Protein AF-A0A3B0ZUU4-F1 (afdb_monomer_lite)

Organism: NCBI:txid652676

Structure (mmCIF, N/CA/C/O backbone):
data_AF-A0A3B0ZUU4-F1
#
_entry.id   AF-A0A3B0ZUU4-F1
#
loop_
_atom_site.group_PDB
_atom_site.id
_atom_site.type_symbol
_atom_site.label_atom_id
_atom_site.label_alt_id
_atom_site.label_comp_id
_atom_site.label_asym_id
_atom_site.label_entity_id
_atom_site.label_seq_id
_atom_site.pdbx_PDB_ins_code
_atom_site.Cartn_x
_atom_site.Cartn_y
_atom_site.Cartn_z
_atom_site.occupancy
_atom_site.B_iso_or_equiv
_atom_site.auth_seq_id
_atom_site.auth_comp_id
_atom_site.auth_asym_id
_atom_site.auth_atom_id
_atom_site.pdbx_PDB_model_num
ATOM 1 N N . MET A 1 1 ? 45.628 -8.481 -58.911 1.00 38.19 1 MET A N 1
ATOM 2 C CA . MET A 1 1 ? 44.187 -8.556 -58.579 1.00 38.19 1 MET A CA 1
ATOM 3 C C . MET A 1 1 ? 44.030 -9.404 -57.317 1.00 38.19 1 MET A C 1
ATOM 5 O O . MET A 1 1 ? 44.217 -10.610 -57.387 1.00 38.19 1 MET A O 1
ATOM 9 N N . LYS A 1 2 ? 43.817 -8.782 -56.147 1.00 32.66 2 LYS A N 1
ATOM 10 C CA . LYS A 1 2 ? 43.655 -9.470 -54.849 1.00 32.66 2 LYS A CA 1
ATOM 11 C C . LYS A 1 2 ? 42.175 -9.830 -54.663 1.00 32.66 2 LYS A C 1
ATOM 13 O O . LYS A 1 2 ? 41.359 -8.924 -54.537 1.00 32.66 2 LYS A O 1
ATOM 18 N N . LYS A 1 3 ? 41.832 -11.123 -54.661 1.00 32.81 3 LYS A N 1
ATOM 19 C CA . LYS A 1 3 ? 40.498 -11.604 -54.264 1.00 32.81 3 LYS A CA 1
ATOM 20 C C . LYS A 1 3 ? 40.422 -11.614 -52.736 1.00 32.81 3 LYS A C 1
ATOM 22 O O . LYS A 1 3 ? 41.215 -12.295 -52.096 1.00 32.81 3 LYS A O 1
ATOM 27 N N . TRP A 1 4 ? 39.504 -10.833 -52.177 1.00 29.91 4 TRP A N 1
ATOM 28 C CA . TRP A 1 4 ? 39.134 -10.893 -50.765 1.00 29.91 4 TRP A CA 1
ATOM 29 C C . TRP A 1 4 ? 38.008 -11.912 -50.603 1.00 29.91 4 TRP A C 1
ATOM 31 O O . TRP A 1 4 ? 36.945 -11.762 -51.199 1.00 29.91 4 TRP A O 1
ATOM 41 N N . THR A 1 5 ? 38.256 -12.952 -49.814 1.00 36.91 5 THR A N 1
ATOM 42 C CA . THR A 1 5 ? 37.246 -13.924 -49.395 1.00 36.91 5 THR A CA 1
ATOM 43 C C . THR A 1 5 ? 36.580 -13.370 -48.137 1.00 36.91 5 THR A C 1
ATOM 45 O O . THR A 1 5 ? 37.219 -13.292 -47.091 1.00 36.91 5 THR A O 1
ATOM 48 N N . GLN A 1 6 ? 35.327 -12.925 -48.236 1.00 35.34 6 GLN A N 1
ATOM 49 C CA . GLN A 1 6 ? 34.526 -12.574 -47.063 1.00 35.34 6 GLN A CA 1
ATOM 50 C C . GLN A 1 6 ? 33.960 -13.858 -46.453 1.00 35.34 6 GLN A C 1
ATOM 52 O O . GLN A 1 6 ? 33.108 -14.515 -47.049 1.00 35.34 6 GLN A O 1
ATOM 57 N N . SER A 1 7 ? 34.444 -14.218 -45.266 1.00 36.19 7 SER A N 1
ATOM 58 C CA . SER A 1 7 ? 33.788 -15.200 -44.407 1.00 36.19 7 SER A CA 1
ATOM 59 C C . SER A 1 7 ? 32.523 -14.563 -43.836 1.00 36.19 7 SER A C 1
ATOM 61 O O . SER A 1 7 ? 32.600 -13.652 -43.015 1.00 36.19 7 SER A O 1
ATOM 63 N N . ILE A 1 8 ? 31.359 -15.018 -44.296 1.00 34.09 8 ILE A N 1
ATOM 64 C CA . ILE A 1 8 ? 30.067 -14.656 -43.713 1.00 34.09 8 ILE A CA 1
ATOM 65 C C . ILE A 1 8 ? 29.907 -15.505 -42.453 1.00 34.09 8 ILE A C 1
ATOM 67 O O . ILE A 1 8 ? 29.551 -16.681 -42.523 1.00 34.09 8 ILE A O 1
ATOM 71 N N . THR A 1 9 ? 30.207 -14.928 -41.293 1.00 37.47 9 THR A N 1
ATOM 72 C CA . THR A 1 9 ? 29.803 -15.505 -40.011 1.00 37.47 9 THR A CA 1
ATOM 73 C C . THR A 1 9 ? 28.283 -15.400 -39.948 1.00 37.47 9 THR A C 1
ATOM 75 O O . THR A 1 9 ? 27.740 -14.299 -39.863 1.00 37.47 9 THR A O 1
ATOM 78 N N . ALA A 1 10 ? 27.588 -16.532 -40.056 1.00 35.69 10 ALA A N 1
ATOM 79 C CA . ALA A 1 10 ? 26.150 -16.604 -39.846 1.00 35.69 10 ALA A CA 1
ATOM 80 C C . ALA A 1 10 ? 25.857 -16.242 -38.382 1.00 35.69 10 ALA A C 1
ATOM 82 O O . ALA A 1 10 ? 25.921 -17.085 -37.490 1.00 35.69 10 ALA A O 1
ATOM 83 N N . GLY A 1 11 ? 25.600 -14.959 -38.126 1.00 31.25 11 GLY A N 1
ATOM 84 C CA . GLY A 1 11 ? 25.004 -14.515 -36.879 1.00 31.25 11 GLY A CA 1
ATOM 85 C C . GLY A 1 11 ? 23.622 -15.141 -36.793 1.00 31.25 11 GLY A C 1
ATOM 86 O O . GLY A 1 11 ? 22.748 -14.827 -37.600 1.00 31.25 11 GLY A O 1
ATOM 87 N N . VAL A 1 12 ? 23.444 -16.067 -35.855 1.00 33.22 12 VAL A N 1
ATOM 88 C CA . VAL A 1 12 ? 22.130 -16.591 -35.491 1.00 33.22 12 VAL A CA 1
ATOM 89 C C . VAL A 1 12 ? 21.325 -15.405 -34.968 1.00 33.22 12 VAL A C 1
ATOM 91 O O . VAL A 1 12 ? 21.477 -14.992 -33.821 1.00 33.22 12 VAL A O 1
ATOM 94 N N . ALA A 1 13 ? 20.504 -14.813 -35.832 1.00 29.80 13 ALA A N 1
ATOM 95 C CA . ALA A 1 13 ? 19.453 -13.911 -35.409 1.00 29.80 13 ALA A CA 1
ATOM 96 C C . ALA A 1 13 ? 18.446 -14.767 -34.637 1.00 29.80 13 ALA A C 1
ATOM 98 O O . ALA A 1 13 ? 17.637 -15.483 -35.228 1.00 29.80 13 ALA A O 1
ATOM 99 N N . VAL A 1 14 ? 18.551 -14.751 -33.309 1.00 31.12 14 VAL A N 1
ATOM 100 C CA . VAL A 1 14 ? 17.505 -15.274 -32.435 1.00 31.12 14 VAL A CA 1
ATOM 101 C C . VAL A 1 14 ? 16.294 -14.377 -32.657 1.00 31.12 14 VAL A C 1
ATOM 103 O O . VAL A 1 14 ? 16.199 -13.278 -32.117 1.00 31.12 14 VAL A O 1
ATOM 106 N N . LEU A 1 15 ? 15.398 -14.824 -33.532 1.00 28.31 15 LEU A N 1
ATOM 107 C CA . LEU A 1 15 ? 14.082 -14.241 -33.706 1.00 28.31 15 LEU A CA 1
ATOM 108 C C . LEU A 1 15 ? 13.307 -14.543 -32.417 1.00 28.31 15 LEU A C 1
ATOM 110 O O . LEU A 1 15 ? 12.734 -15.621 -32.266 1.00 28.31 15 LEU A O 1
ATOM 114 N N . VAL A 1 16 ? 13.361 -13.626 -31.449 1.00 32.50 16 VAL A N 1
ATOM 115 C CA . VAL A 1 16 ? 12.514 -13.682 -30.256 1.00 32.50 16 VAL A CA 1
ATOM 116 C C . VAL A 1 16 ? 11.092 -13.449 -30.744 1.00 32.50 16 VAL A C 1
ATOM 118 O O . VAL A 1 16 ? 10.683 -12.320 -31.006 1.00 32.50 16 VAL A O 1
ATOM 121 N N . VAL A 1 17 ? 10.351 -14.536 -30.942 1.00 32.06 17 VAL A N 1
ATOM 122 C CA . VAL A 1 17 ? 8.907 -14.470 -31.142 1.00 32.06 17 VAL A CA 1
ATOM 123 C C . VAL A 1 17 ? 8.345 -13.855 -29.863 1.00 32.06 17 VAL A C 1
ATOM 125 O O . VAL A 1 17 ? 8.349 -14.495 -28.814 1.00 32.06 17 VAL A O 1
ATOM 128 N N . ALA A 1 18 ? 7.944 -12.584 -29.934 1.00 36.22 18 ALA A N 1
ATOM 129 C CA . ALA A 1 18 ? 7.277 -11.876 -28.854 1.00 36.22 18 ALA A CA 1
ATOM 130 C C . ALA A 1 18 ? 5.924 -12.553 -28.602 1.00 36.22 18 ALA A C 1
ATOM 132 O O . ALA A 1 18 ? 4.914 -12.220 -29.218 1.00 36.22 18 ALA A O 1
ATOM 133 N N . GLY A 1 19 ? 5.923 -13.575 -27.750 1.00 39.97 19 GLY A N 1
ATOM 134 C CA . GLY A 1 19 ? 4.697 -14.162 -27.240 1.00 39.97 19 GLY A CA 1
ATOM 135 C C . GLY A 1 19 ? 4.052 -13.160 -26.295 1.00 39.97 19 GLY A C 1
ATOM 136 O O . GLY A 1 19 ? 4.613 -12.874 -25.240 1.00 39.97 19 GLY A O 1
ATOM 137 N N . CYS A 1 20 ? 2.897 -12.613 -26.673 1.00 39.16 20 CYS A N 1
ATOM 138 C CA . CYS A 1 20 ? 2.020 -11.957 -25.713 1.00 39.16 20 CYS A CA 1
ATOM 139 C C . CYS A 1 20 ? 1.520 -13.037 -24.754 1.00 39.16 20 CYS A C 1
ATOM 141 O O . CYS A 1 20 ? 0.823 -13.961 -25.175 1.00 39.16 20 CYS A O 1
ATOM 143 N N . VAL A 1 21 ? 1.899 -12.941 -23.485 1.00 49.28 21 VAL A N 1
ATOM 144 C CA . VAL A 1 21 ? 1.366 -13.811 -22.437 1.00 49.28 21 VAL A CA 1
ATOM 145 C C . VAL A 1 21 ? 0.351 -12.988 -21.659 1.00 49.28 21 VAL A C 1
ATOM 147 O O . VAL A 1 21 ? 0.679 -11.901 -21.180 1.00 49.28 21 VAL A O 1
ATOM 150 N N . SER A 1 22 ? -0.886 -13.477 -21.578 1.00 36.59 22 SER A N 1
ATOM 151 C CA . SER A 1 22 ? -1.870 -12.956 -20.632 1.00 36.59 22 SER A CA 1
ATOM 152 C C . SER A 1 22 ? -1.364 -13.273 -19.230 1.00 36.59 22 SER A C 1
ATOM 154 O O . SER A 1 22 ? -1.172 -14.448 -18.907 1.00 36.59 22 SER A O 1
ATOM 156 N N . THR A 1 23 ? -1.104 -12.257 -18.412 1.00 41.81 23 THR A N 1
ATOM 157 C CA . THR A 1 23 ? -0.809 -12.489 -17.004 1.00 41.81 23 THR A CA 1
ATOM 158 C C . THR A 1 23 ? -2.114 -12.898 -16.323 1.00 41.81 23 THR A C 1
ATOM 160 O O . THR A 1 23 ? -3.134 -12.227 -16.500 1.00 41.81 23 THR A O 1
ATOM 163 N N . PRO A 1 24 ? -2.145 -14.025 -15.593 1.00 31.88 24 PRO A N 1
ATOM 164 C CA . PRO A 1 24 ? -3.300 -14.337 -14.773 1.00 31.88 24 PRO A CA 1
ATOM 165 C C . PRO A 1 24 ? -3.458 -13.210 -13.752 1.00 31.88 24 PRO A C 1
ATOM 167 O O . PRO A 1 24 ? -2.507 -12.857 -13.058 1.00 31.88 24 PRO A O 1
ATOM 170 N N . THR A 1 25 ? -4.651 -12.628 -13.661 1.00 36.16 25 THR A N 1
ATOM 171 C CA . THR A 1 25 ? -5.023 -11.816 -12.505 1.00 36.16 25 THR A CA 1
ATOM 172 C C . THR A 1 25 ? -4.921 -12.745 -11.295 1.00 36.16 25 THR A C 1
ATOM 174 O O . THR A 1 25 ? -5.634 -13.752 -11.271 1.00 36.16 25 THR A O 1
ATOM 177 N N . PRO A 1 26 ? -4.028 -12.509 -10.319 1.00 37.75 26 PRO A N 1
ATOM 178 C CA . PRO A 1 26 ? -3.985 -13.380 -9.163 1.00 37.75 26 PRO A CA 1
ATOM 179 C C . PRO A 1 26 ? -5.327 -13.252 -8.437 1.00 37.75 26 PRO A C 1
ATOM 181 O O . PRO A 1 26 ? -5.693 -12.161 -7.990 1.00 37.75 26 PRO A O 1
ATOM 184 N N . ASP A 1 27 ? -6.046 -14.366 -8.298 1.00 33.53 27 ASP A N 1
ATOM 185 C CA . ASP A 1 27 ? -7.088 -14.551 -7.285 1.00 33.53 27 ASP A CA 1
ATOM 186 C C . ASP A 1 27 ? -6.397 -14.549 -5.913 1.00 33.53 27 ASP A C 1
ATOM 188 O O . ASP A 1 27 ? -6.199 -15.574 -5.261 1.00 33.53 27 ASP A O 1
ATOM 192 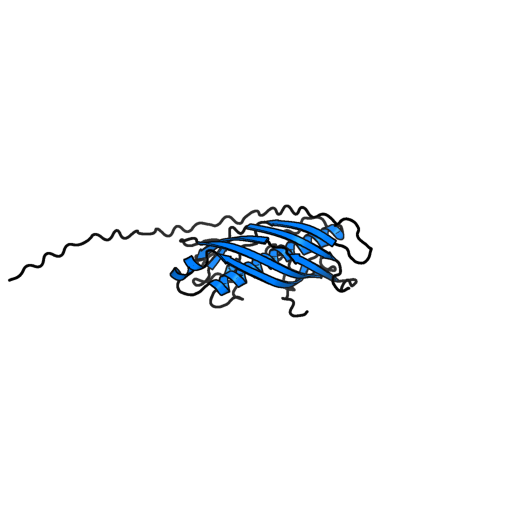N N . GLY A 1 28 ? -5.917 -13.373 -5.506 1.00 35.25 28 GLY A N 1
ATOM 193 C CA . GLY A 1 28 ? -5.204 -13.150 -4.261 1.00 35.25 28 GLY A CA 1
ATOM 194 C C . GLY A 1 28 ? -6.167 -13.208 -3.086 1.00 35.25 28 GLY A C 1
ATOM 195 O O . GLY A 1 28 ? -6.527 -12.179 -2.519 1.00 35.25 28 GLY A O 1
ATOM 196 N N . GLY A 1 29 ? -6.589 -14.414 -2.712 1.00 36.84 29 GLY A N 1
ATOM 197 C CA . GLY A 1 29 ? -7.153 -14.677 -1.397 1.00 36.84 29 GLY A CA 1
ATOM 198 C C . GLY A 1 29 ? -6.097 -14.363 -0.341 1.00 36.84 29 GLY A C 1
ATOM 199 O O . GLY A 1 29 ? -5.162 -15.131 -0.133 1.00 36.84 29 GLY A O 1
ATOM 200 N N . VAL A 1 30 ? -6.220 -13.208 0.302 1.00 46.88 30 VAL A N 1
ATOM 201 C CA . VAL A 1 30 ? -5.333 -12.788 1.388 1.00 46.88 30 VAL A CA 1
ATOM 202 C C . VAL A 1 30 ? -5.823 -13.419 2.688 1.00 46.88 30 VAL A C 1
ATOM 204 O O . VAL A 1 30 ? -6.932 -13.151 3.149 1.00 46.88 30 VAL A O 1
ATOM 207 N N . SER A 1 31 ? -4.990 -14.270 3.280 1.00 45.72 31 SER A N 1
ATOM 208 C CA . SER A 1 31 ? -5.211 -14.843 4.606 1.00 45.72 31 SER A CA 1
ATOM 209 C C . SER A 1 31 ? -4.477 -13.994 5.646 1.00 45.72 31 SER A C 1
ATOM 211 O O . SER A 1 31 ? -3.294 -14.213 5.911 1.00 45.72 31 SER A O 1
ATOM 213 N N . THR A 1 32 ? -5.171 -13.036 6.261 1.00 56.81 32 THR A N 1
ATOM 214 C CA . THR A 1 32 ? -4.607 -12.217 7.344 1.00 56.81 32 THR A CA 1
ATOM 215 C C . THR A 1 32 ? -4.767 -12.913 8.697 1.00 56.81 32 THR A C 1
ATOM 217 O O . THR A 1 32 ? -5.870 -13.001 9.245 1.00 56.81 32 THR A O 1
ATOM 220 N N . GLY A 1 33 ? -3.653 -13.371 9.273 1.00 60.16 33 GLY A N 1
ATOM 221 C CA . GLY A 1 33 ? -3.572 -13.898 10.641 1.00 60.16 33 GLY A CA 1
ATOM 222 C C . GLY A 1 33 ? -3.458 -12.787 11.688 1.00 60.16 33 GLY A C 1
ATOM 223 O O . GLY A 1 33 ? -2.472 -12.731 12.410 1.00 60.16 33 GLY A O 1
ATOM 224 N N . CYS A 1 34 ? -4.415 -11.859 11.726 1.00 65.50 34 CYS A N 1
ATOM 225 C CA . CYS A 1 34 ? -4.416 -10.759 12.693 1.00 65.50 34 CYS A CA 1
ATOM 226 C C . CYS A 1 34 ? -4.844 -11.218 14.092 1.00 65.50 34 CYS A C 1
ATOM 228 O O . CYS A 1 34 ? -5.925 -11.794 14.245 1.00 65.50 34 CYS A O 1
ATOM 230 N N . VAL A 1 35 ? -4.044 -10.899 15.108 1.00 68.31 35 VAL A N 1
ATOM 231 C CA . VAL A 1 35 ? -4.318 -11.194 16.520 1.00 68.31 35 VAL A CA 1
ATOM 232 C C . VAL A 1 35 ? -4.136 -9.916 17.339 1.00 68.31 35 VAL A C 1
ATOM 234 O O . VAL A 1 35 ? -3.200 -9.152 17.122 1.00 68.31 35 VAL A O 1
ATOM 237 N N . PHE A 1 36 ? -5.038 -9.644 18.284 1.00 66.00 36 PHE A N 1
ATOM 238 C CA . PHE A 1 36 ? -4.836 -8.535 19.220 1.00 66.00 36 PHE A CA 1
ATOM 239 C C . PHE A 1 36 ? -3.608 -8.787 20.092 1.00 66.00 36 PHE A C 1
ATOM 241 O O . PHE A 1 36 ? -3.418 -9.903 20.581 1.00 66.00 36 PHE A O 1
ATOM 248 N N . ALA A 1 37 ? -2.812 -7.747 20.338 1.00 62.62 37 ALA A N 1
ATOM 249 C CA . ALA A 1 37 ? -1.673 -7.882 21.234 1.00 62.62 37 ALA A CA 1
ATOM 250 C C . ALA A 1 37 ? -2.153 -8.165 22.670 1.00 62.62 37 A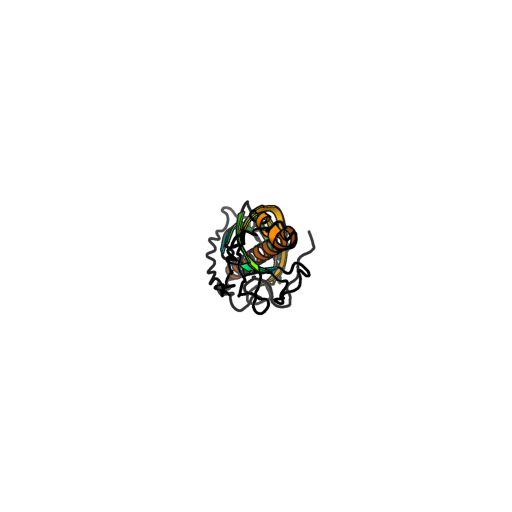LA A C 1
ATOM 252 O O . ALA A 1 37 ? -3.176 -7.651 23.128 1.00 62.62 37 ALA A O 1
ATOM 253 N N . THR A 1 38 ? -1.411 -8.989 23.406 1.00 50.34 38 THR A N 1
ATOM 254 C CA . THR A 1 38 ? -1.685 -9.267 24.822 1.00 50.34 38 THR A CA 1
ATOM 255 C C . THR A 1 38 ? -1.492 -8.005 25.672 1.00 50.34 38 THR A C 1
ATOM 257 O O . THR A 1 38 ? -0.474 -7.336 25.535 1.00 50.34 38 THR A O 1
ATOM 260 N N . ASN A 1 39 ? -2.429 -7.728 26.591 1.00 51.19 39 ASN A N 1
ATOM 261 C CA . ASN A 1 39 ? -2.459 -6.567 27.505 1.00 51.19 39 ASN A CA 1
ATOM 262 C C . ASN A 1 39 ? -2.720 -5.208 26.836 1.00 51.19 39 ASN A C 1
ATOM 264 O O . ASN A 1 39 ? -1.853 -4.340 26.780 1.00 51.19 39 ASN A O 1
ATOM 268 N N . GLN A 1 40 ? -3.958 -5.006 26.390 1.00 54.62 40 GLN A N 1
ATOM 269 C CA . GLN A 1 40 ? -4.426 -3.732 25.842 1.00 54.62 40 GLN A CA 1
ATOM 270 C C . GLN A 1 40 ? -5.056 -2.907 26.968 1.00 54.62 40 GLN A C 1
ATOM 272 O O . GLN A 1 40 ? -5.911 -3.410 27.701 1.00 54.62 40 GLN A O 1
ATOM 277 N N . THR A 1 41 ? -4.660 -1.645 27.113 1.00 53.47 41 THR A N 1
ATOM 278 C CA . THR A 1 41 ? -5.437 -0.666 27.886 1.00 53.47 41 THR A CA 1
ATOM 279 C C . THR A 1 41 ? -6.430 0.020 26.944 1.00 53.47 41 THR A C 1
ATOM 281 O O . THR A 1 41 ? -6.241 0.013 25.729 1.00 53.47 41 THR A O 1
ATOM 284 N N . SER A 1 42 ? -7.507 0.609 27.474 1.00 54.81 42 SER A N 1
ATOM 285 C CA . SER A 1 42 ? -8.614 1.184 26.682 1.00 54.81 42 SER A CA 1
ATOM 286 C C . SER A 1 42 ? -8.210 2.255 25.660 1.00 54.81 42 SER A C 1
ATOM 288 O O . SER A 1 42 ? -9.026 2.615 24.820 1.00 54.81 42 SER A O 1
ATOM 290 N N . ASN A 1 43 ? -6.984 2.775 25.745 1.00 53.16 43 ASN A N 1
ATOM 291 C CA . ASN A 1 43 ? -6.522 3.917 24.964 1.00 53.16 43 ASN A CA 1
ATOM 292 C C . ASN A 1 43 ? -5.512 3.539 23.869 1.00 53.16 43 ASN A C 1
ATOM 294 O O . ASN A 1 43 ? -5.102 4.425 23.135 1.00 53.16 43 ASN A O 1
ATOM 298 N N . ASP A 1 44 ? -5.104 2.268 23.773 1.00 58.50 44 ASP A N 1
ATOM 299 C CA . ASP A 1 44 ? -4.004 1.833 22.900 1.00 58.50 44 ASP A CA 1
ATOM 300 C C . ASP A 1 44 ? -4.308 0.438 22.324 1.00 58.50 44 ASP A C 1
ATOM 302 O O . ASP A 1 44 ? -3.664 -0.566 22.643 1.00 58.50 44 ASP A O 1
ATOM 306 N N . LEU A 1 45 ? -5.359 0.359 21.499 1.00 74.25 45 LEU A N 1
ATOM 307 C CA . LEU A 1 45 ? -5.742 -0.892 20.852 1.00 74.25 45 LEU A CA 1
ATOM 308 C C . LEU A 1 45 ? -4.741 -1.225 19.730 1.00 74.25 45 LEU A C 1
ATOM 310 O O . LEU A 1 45 ? -4.675 -0.533 18.715 1.00 74.25 45 LEU A O 1
ATOM 314 N N . ARG A 1 46 ? -3.954 -2.286 19.915 1.00 81.12 46 ARG A N 1
ATOM 315 C CA . ARG A 1 46 ? -2.932 -2.783 18.983 1.00 81.12 46 ARG A CA 1
ATOM 316 C C . ARG A 1 46 ? -3.230 -4.192 18.491 1.00 81.12 46 ARG A C 1
ATOM 318 O O . ARG A 1 46 ? -3.608 -5.066 19.273 1.00 81.12 46 ARG A O 1
ATOM 325 N N . MET A 1 47 ? -2.993 -4.428 17.211 1.00 79.38 47 MET A N 1
ATOM 326 C CA . MET A 1 47 ? -3.206 -5.715 16.564 1.00 79.38 47 MET A CA 1
ATOM 327 C C . MET A 1 47 ? -1.979 -6.086 15.745 1.00 79.38 47 MET A C 1
ATOM 329 O O . MET A 1 47 ? -1.620 -5.375 14.809 1.00 79.38 47 MET A O 1
ATOM 333 N N . ASP A 1 48 ? -1.361 -7.206 16.095 1.00 83.12 48 ASP A N 1
ATOM 334 C CA . ASP A 1 48 ? -0.238 -7.752 15.352 1.00 83.12 48 ASP A CA 1
ATOM 335 C C . ASP A 1 48 ? -0.785 -8.635 14.233 1.00 83.12 48 ASP A C 1
ATOM 337 O O . ASP A 1 48 ? -1.615 -9.525 14.443 1.00 83.12 48 ASP A O 1
ATOM 341 N N . CYS A 1 49 ? -0.348 -8.355 13.016 1.00 80.75 49 CYS A N 1
ATOM 342 C CA . CYS A 1 49 ? -0.804 -9.021 11.813 1.00 80.75 49 CYS A CA 1
ATOM 343 C C . CYS A 1 49 ? 0.393 -9.438 10.969 1.00 80.75 49 CYS A C 1
ATOM 345 O O . CYS A 1 49 ? 1.418 -8.766 10.907 1.00 80.75 49 CYS A O 1
ATOM 347 N N . THR A 1 50 ? 0.238 -10.534 10.238 1.00 84.44 50 THR A N 1
ATOM 348 C CA . THR A 1 50 ? 1.083 -10.803 9.076 1.00 84.44 50 THR A CA 1
ATOM 349 C C . THR A 1 50 ? 0.254 -10.540 7.835 1.00 84.44 50 THR A C 1
ATOM 351 O O . THR A 1 50 ? -0.699 -11.268 7.547 1.00 84.44 50 THR A O 1
ATOM 354 N N . VAL A 1 51 ? 0.601 -9.474 7.121 1.00 81.25 51 VAL A N 1
ATOM 355 C CA . VAL A 1 51 ? 0.018 -9.167 5.821 1.00 81.25 51 VAL A CA 1
ATOM 356 C C . VAL A 1 51 ? 0.714 -10.049 4.802 1.00 81.25 51 VAL A C 1
ATOM 358 O O . VAL A 1 51 ? 1.909 -9.900 4.551 1.00 81.25 51 VAL A O 1
ATOM 361 N N . THR A 1 52 ? -0.037 -10.992 4.245 1.00 78.25 52 THR A N 1
ATOM 362 C CA . THR A 1 52 ? 0.408 -11.825 3.128 1.00 78.25 52 THR A CA 1
ATOM 363 C C . THR A 1 52 ? -0.535 -11.616 1.963 1.00 78.25 52 THR A C 1
ATOM 365 O O . THR A 1 52 ? -1.738 -11.489 2.167 1.00 78.25 52 THR A O 1
ATOM 368 N N . GLY A 1 53 ? -0.033 -11.549 0.740 1.00 70.94 53 GLY A N 1
ATOM 369 C CA . GLY A 1 53 ? -0.930 -11.379 -0.394 1.00 70.94 53 GLY A CA 1
ATOM 370 C C . GLY A 1 53 ? -0.236 -11.004 -1.678 1.00 70.94 53 GLY A C 1
ATOM 371 O O . GLY A 1 53 ? 0.959 -10.717 -1.685 1.00 70.94 53 GLY A O 1
ATOM 372 N N . ALA A 1 54 ? -1.025 -10.983 -2.747 1.00 73.38 54 ALA A N 1
ATOM 373 C CA . ALA A 1 54 ? -0.619 -10.433 -4.024 1.00 73.38 54 ALA A CA 1
ATOM 374 C C . ALA A 1 54 ? -1.174 -9.010 -4.155 1.00 73.38 54 ALA A C 1
ATOM 376 O O . ALA A 1 54 ? -2.372 -8.865 -4.418 1.00 73.38 54 ALA A O 1
ATOM 377 N N . PRO A 1 55 ? -0.350 -7.961 -3.946 1.00 73.94 55 PRO A N 1
ATOM 378 C CA . PRO A 1 55 ? -0.750 -6.603 -4.279 1.00 73.94 55 PRO A CA 1
ATOM 379 C C . PRO A 1 55 ? -1.285 -6.530 -5.710 1.00 73.94 55 PRO A C 1
ATOM 381 O O . PRO A 1 55 ? -0.796 -7.225 -6.605 1.00 73.94 55 PRO A O 1
ATOM 384 N N . ALA A 1 56 ? -2.268 -5.657 -5.931 1.00 70.06 56 ALA A N 1
ATOM 385 C CA . ALA A 1 56 ? -2.799 -5.416 -7.266 1.00 70.06 56 ALA A CA 1
ATOM 386 C C . ALA A 1 56 ? -1.679 -5.008 -8.234 1.00 70.06 56 ALA A C 1
ATOM 388 O O . ALA A 1 56 ? -0.773 -4.259 -7.863 1.00 70.06 56 ALA A O 1
ATOM 389 N N . ASN A 1 57 ? -1.765 -5.479 -9.480 1.00 74.94 57 ASN A N 1
ATOM 390 C CA . ASN A 1 57 ? -0.816 -5.126 -10.532 1.00 74.94 57 ASN A CA 1
ATOM 391 C C . ASN A 1 57 ? -0.716 -3.601 -10.673 1.00 74.94 57 ASN A C 1
ATOM 393 O O . ASN A 1 57 ? -1.732 -2.904 -10.729 1.00 74.94 57 ASN A O 1
ATOM 397 N N . VAL A 1 58 ? 0.513 -3.090 -10.740 1.00 74.38 58 VAL A N 1
ATOM 398 C CA . VAL A 1 58 ? 0.779 -1.651 -10.832 1.00 74.38 58 VAL A CA 1
ATOM 399 C C . VAL A 1 58 ? 1.355 -1.320 -12.196 1.00 74.38 58 VAL A C 1
ATOM 401 O O . VAL A 1 58 ? 2.228 -2.013 -12.718 1.00 74.38 58 VAL A O 1
ATOM 404 N N . LEU A 1 59 ? 0.859 -0.231 -12.774 1.00 76.31 59 LEU A N 1
ATOM 405 C CA . LEU A 1 59 ? 1.426 0.349 -13.977 1.00 76.31 59 LEU A CA 1
ATOM 406 C C . LEU A 1 59 ? 2.551 1.300 -13.624 1.00 76.31 59 LEU A C 1
ATOM 408 O O . LEU A 1 59 ? 2.406 2.171 -12.770 1.00 76.31 59 LEU A O 1
ATOM 412 N N . VAL A 1 60 ? 3.651 1.147 -14.343 1.00 74.38 60 VAL A N 1
ATOM 413 C CA . VAL A 1 60 ? 4.807 2.023 -14.256 1.00 74.38 60 VAL A CA 1
ATOM 414 C C . VAL A 1 60 ? 4.911 2.759 -15.577 1.00 74.38 60 VAL A C 1
ATOM 416 O O . VAL A 1 60 ? 5.343 2.201 -16.587 1.00 74.38 60 VAL A O 1
ATOM 419 N N . ASP A 1 61 ? 4.477 4.013 -15.588 1.00 71.06 61 ASP A N 1
ATOM 420 C CA . ASP A 1 61 ? 4.753 4.923 -16.691 1.00 71.06 61 ASP A CA 1
ATOM 421 C C . ASP A 1 61 ? 5.962 5.794 -16.309 1.00 71.06 61 ASP A C 1
ATOM 423 O O . ASP A 1 61 ? 5.861 6.620 -15.397 1.00 71.06 61 ASP A O 1
ATOM 427 N N . PRO A 1 62 ? 7.116 5.612 -16.976 1.00 66.31 62 PRO A N 1
ATOM 428 C CA . PRO A 1 62 ? 8.328 6.360 -16.656 1.00 66.31 62 PRO A CA 1
ATOM 429 C C . PRO A 1 62 ? 8.238 7.848 -17.019 1.00 66.31 62 PRO A C 1
ATOM 431 O O . PRO A 1 62 ? 9.081 8.627 -16.585 1.00 66.31 62 PRO A O 1
ATOM 434 N N . ILE A 1 63 ? 7.249 8.250 -17.824 1.00 67.69 63 ILE A N 1
ATOM 435 C CA . ILE A 1 63 ? 7.052 9.634 -18.269 1.00 67.69 63 ILE A CA 1
ATOM 436 C C . ILE A 1 63 ? 6.033 10.345 -17.371 1.00 67.69 63 ILE A C 1
ATOM 438 O O . ILE A 1 63 ? 6.177 11.538 -17.106 1.00 67.69 63 ILE A O 1
ATOM 442 N N . ASN A 1 64 ? 5.006 9.635 -16.893 1.00 66.81 64 ASN A N 1
ATOM 443 C CA . ASN A 1 64 ? 3.955 10.213 -16.059 1.00 66.81 64 ASN A CA 1
ATOM 444 C C . ASN A 1 64 ? 3.419 9.209 -15.027 1.00 66.81 64 ASN A C 1
ATOM 446 O O . ASN A 1 64 ? 2.533 8.418 -15.332 1.00 66.81 64 ASN A O 1
ATOM 450 N N . SER A 1 65 ? 3.872 9.307 -13.777 1.00 57.78 65 SER A N 1
ATOM 451 C CA . SER A 1 65 ? 3.451 8.422 -12.677 1.00 57.78 65 SER A CA 1
ATOM 452 C C . SER A 1 65 ? 1.954 8.478 -12.338 1.00 57.78 65 SER A C 1
ATOM 454 O O . SER A 1 65 ? 1.434 7.551 -11.721 1.00 57.78 65 SER A O 1
ATOM 456 N N . ALA A 1 66 ? 1.237 9.532 -12.748 1.00 54.66 66 ALA A N 1
ATOM 457 C CA . ALA A 1 66 ? -0.213 9.636 -12.584 1.00 54.66 66 ALA A CA 1
ATOM 458 C C . ALA A 1 66 ? -0.993 8.986 -13.740 1.00 54.66 66 ALA A C 1
ATOM 460 O O . ALA A 1 66 ? -2.217 8.842 -13.660 1.00 54.66 66 ALA A O 1
ATOM 461 N N . ASN A 1 67 ? -0.314 8.598 -14.822 1.00 60.91 67 ASN A N 1
ATOM 462 C CA . ASN A 1 67 ? -0.958 7.971 -15.960 1.00 60.91 67 ASN A CA 1
ATOM 463 C C . ASN A 1 67 ? -1.377 6.540 -15.610 1.00 60.91 67 ASN A C 1
ATOM 465 O O . ASN A 1 67 ? -0.558 5.630 -15.498 1.00 60.91 67 ASN A O 1
ATOM 469 N N . ARG A 1 68 ? -2.688 6.343 -15.462 1.00 60.25 68 ARG A N 1
ATOM 470 C CA . ARG A 1 68 ? -3.291 5.021 -15.252 1.00 60.25 68 ARG A CA 1
ATOM 471 C C . ARG A 1 68 ? -3.696 4.326 -16.553 1.00 60.25 68 ARG A C 1
ATOM 473 O O . ARG A 1 68 ? -4.219 3.218 -16.504 1.00 60.25 68 ARG A O 1
ATOM 480 N N . SER A 1 69 ? -3.474 4.963 -17.704 1.00 65.56 69 SER A N 1
ATOM 481 C CA . SER A 1 69 ? -3.785 4.387 -19.012 1.00 65.56 69 SER A CA 1
ATOM 482 C C . SER A 1 69 ? -2.565 3.667 -19.566 1.00 65.56 69 SER A C 1
ATOM 484 O O . SER A 1 69 ? -1.486 4.252 -19.668 1.00 65.56 69 SER A O 1
ATOM 486 N N . CYS A 1 70 ? -2.744 2.409 -19.963 1.00 64.94 70 CYS A N 1
ATOM 487 C CA . CYS A 1 70 ? -1.699 1.663 -20.646 1.00 64.94 70 CYS A CA 1
ATOM 488 C C . CYS A 1 70 ? -1.282 2.373 -21.938 1.00 64.94 70 CYS A C 1
ATOM 490 O O . CYS A 1 70 ? -2.086 2.566 -22.846 1.00 64.94 70 CYS A O 1
ATOM 492 N N . ALA A 1 71 ? -0.013 2.765 -22.003 1.00 66.62 71 ALA A N 1
ATOM 493 C CA . ALA A 1 71 ? 0.616 3.342 -23.177 1.00 66.62 71 ALA A CA 1
ATOM 494 C C . ALA A 1 71 ? 1.720 2.409 -23.684 1.00 66.62 71 ALA A C 1
ATOM 496 O O . ALA A 1 71 ? 2.259 1.582 -22.947 1.00 66.62 71 ALA A O 1
ATOM 497 N N . LEU A 1 72 ? 2.136 2.595 -24.939 1.00 67.12 72 LEU A N 1
ATOM 498 C CA . LEU A 1 72 ? 3.300 1.895 -25.500 1.00 67.12 72 LEU A CA 1
ATOM 499 C C . LEU A 1 72 ? 4.591 2.160 -24.712 1.00 67.12 72 LEU A C 1
ATOM 501 O O . LEU A 1 72 ? 5.565 1.436 -24.877 1.00 67.12 72 LEU A O 1
ATOM 505 N N . THR A 1 73 ? 4.630 3.180 -23.853 1.00 71.19 73 THR A N 1
ATOM 506 C CA . THR A 1 73 ? 5.752 3.518 -22.964 1.00 71.19 73 THR A CA 1
ATOM 507 C C . THR A 1 73 ? 5.631 2.897 -21.571 1.00 71.19 73 THR A C 1
ATOM 509 O O . THR A 1 73 ? 6.639 2.816 -20.877 1.00 71.19 73 THR A O 1
ATOM 512 N N . SER A 1 74 ? 4.481 2.326 -21.211 1.00 77.25 74 SER A N 1
ATOM 513 C CA . SER A 1 74 ? 4.231 1.750 -19.888 1.00 77.25 74 SER A CA 1
ATOM 514 C C . SER A 1 74 ? 4.896 0.386 -19.684 1.00 77.25 74 SER A C 1
ATOM 516 O O . SER A 1 74 ? 5.153 -0.370 -20.630 1.00 77.25 74 SER A O 1
ATOM 518 N N . PHE A 1 75 ? 5.145 0.070 -18.422 1.00 81.06 75 PHE A N 1
ATOM 519 C CA . PHE A 1 75 ? 5.555 -1.233 -17.917 1.00 81.06 75 PHE A CA 1
ATOM 520 C C . PHE A 1 75 ? 4.542 -1.713 -16.879 1.00 81.06 75 PHE A C 1
ATOM 522 O O . PHE A 1 75 ? 3.841 -0.905 -16.271 1.00 81.06 75 PHE A O 1
ATOM 529 N N . SER A 1 76 ? 4.475 -3.023 -16.680 1.00 79.50 76 SER A N 1
ATOM 530 C CA . SER A 1 76 ? 3.613 -3.651 -15.684 1.00 79.50 76 SER A CA 1
ATOM 531 C C . SER A 1 76 ? 4.467 -4.304 -14.604 1.00 79.50 76 SER A C 1
ATOM 533 O O . SER A 1 76 ? 5.394 -5.058 -14.912 1.00 79.50 76 SER A O 1
ATOM 535 N N . LEU A 1 77 ? 4.115 -4.034 -13.351 1.00 80.81 77 LEU A N 1
ATOM 536 C CA . LEU A 1 77 ? 4.550 -4.761 -12.166 1.00 80.81 77 LEU A CA 1
ATOM 537 C C . LEU A 1 77 ? 3.438 -5.747 -11.782 1.00 80.81 77 LEU A C 1
ATOM 539 O O . LEU A 1 77 ? 2.311 -5.330 -11.507 1.00 80.81 77 LEU A O 1
ATOM 543 N N . TYR A 1 78 ? 3.727 -7.043 -11.810 1.00 81.75 78 TYR A N 1
ATOM 544 C CA . TYR A 1 78 ? 2.744 -8.120 -11.649 1.00 81.75 78 TYR A CA 1
ATOM 545 C C . TYR A 1 78 ? 3.352 -9.323 -10.918 1.00 81.75 78 TYR A C 1
ATOM 547 O O . TYR A 1 78 ? 4.510 -9.263 -10.504 1.00 81.75 78 TYR A O 1
ATOM 555 N N . ASP A 1 79 ? 2.564 -10.385 -10.708 1.00 82.75 79 ASP A N 1
ATOM 556 C CA . ASP A 1 79 ? 2.943 -11.563 -9.903 1.00 82.75 79 ASP A CA 1
ATOM 557 C C . ASP A 1 79 ? 3.556 -11.163 -8.559 1.00 82.75 79 ASP A C 1
ATOM 559 O O . ASP A 1 79 ? 4.546 -11.715 -8.078 1.00 82.75 79 ASP A O 1
ATOM 563 N N . GLN A 1 80 ? 2.975 -10.118 -7.977 1.00 84.00 80 GLN A N 1
ATOM 564 C CA . GLN A 1 80 ? 3.493 -9.532 -6.764 1.00 84.00 80 GLN A CA 1
ATOM 565 C C . GLN A 1 80 ? 3.189 -10.465 -5.601 1.00 84.00 80 GLN A C 1
ATOM 567 O O . GLN A 1 80 ? 2.099 -11.017 -5.505 1.00 84.00 80 GLN A O 1
ATOM 572 N N . THR A 1 81 ? 4.145 -10.617 -4.698 1.00 86.06 81 THR A N 1
ATOM 573 C CA . THR A 1 81 ? 3.960 -11.310 -3.427 1.00 86.06 81 THR A CA 1
ATOM 574 C C . THR A 1 81 ? 4.550 -10.449 -2.328 1.00 86.06 81 THR A C 1
ATOM 576 O O . THR A 1 81 ? 5.727 -10.089 -2.370 1.00 86.06 81 THR A O 1
ATOM 579 N N . LEU A 1 82 ? 3.719 -10.124 -1.344 1.00 85.75 82 LEU A N 1
ATOM 580 C CA . LEU A 1 82 ? 4.067 -9.349 -0.166 1.00 85.75 82 LEU A CA 1
ATOM 581 C C . LEU A 1 82 ? 3.974 -10.238 1.068 1.00 85.75 82 LEU A C 1
ATOM 583 O O . LEU A 1 82 ? 2.948 -10.887 1.270 1.00 85.75 82 LEU A O 1
ATOM 587 N N . THR A 1 83 ? 5.002 -10.202 1.913 1.00 87.19 83 THR A N 1
ATOM 588 C CA . THR A 1 83 ? 4.941 -10.734 3.276 1.00 87.19 83 THR A CA 1
ATOM 589 C C . THR A 1 83 ? 5.503 -9.688 4.222 1.00 87.19 83 THR A C 1
ATOM 591 O O . THR A 1 83 ? 6.703 -9.404 4.197 1.00 87.19 83 THR A O 1
ATOM 594 N N . ALA A 1 84 ? 4.627 -9.125 5.050 1.00 86.94 84 ALA A N 1
ATOM 595 C CA . ALA A 1 84 ? 4.975 -8.073 5.988 1.00 86.94 84 ALA A CA 1
ATOM 596 C C . ALA A 1 84 ? 4.394 -8.356 7.382 1.00 86.94 84 ALA A C 1
ATOM 598 O O . ALA A 1 84 ? 3.167 -8.348 7.540 1.00 86.94 84 ALA A O 1
ATOM 599 N N . PRO A 1 85 ? 5.229 -8.616 8.403 1.00 88.69 85 PRO A N 1
ATOM 600 C CA . PRO A 1 85 ? 4.807 -8.458 9.786 1.00 88.69 85 PRO A CA 1
ATOM 601 C C . PRO A 1 85 ? 4.519 -6.978 10.056 1.00 88.69 85 PRO A C 1
ATOM 603 O O . PRO A 1 85 ? 5.340 -6.103 9.769 1.00 88.69 85 PRO A O 1
ATOM 606 N N . VAL A 1 86 ? 3.322 -6.702 10.563 1.00 89.06 86 VAL A N 1
ATOM 607 C CA . VAL A 1 86 ? 2.863 -5.347 10.852 1.00 89.06 86 VAL A CA 1
ATOM 608 C C . VAL A 1 86 ? 2.129 -5.285 12.182 1.00 89.06 86 VAL A C 1
ATOM 610 O O . VAL A 1 86 ? 1.437 -6.227 12.570 1.00 89.06 86 VAL A O 1
ATOM 613 N N . THR A 1 87 ? 2.197 -4.131 12.833 1.00 88.44 87 THR A N 1
ATOM 614 C CA . THR A 1 87 ? 1.384 -3.820 14.009 1.00 88.44 87 THR A CA 1
ATOM 615 C C . THR A 1 87 ? 0.449 -2.671 13.671 1.00 88.44 87 THR A C 1
ATOM 617 O O . THR A 1 87 ? 0.898 -1.549 13.436 1.00 88.44 87 THR A O 1
ATOM 620 N N . PHE A 1 88 ? -0.855 -2.939 13.662 1.00 87.00 88 PHE A N 1
ATOM 621 C CA . PHE A 1 88 ? -1.895 -1.919 13.557 1.00 87.00 88 PHE A CA 1
ATOM 622 C C . PHE A 1 88 ? -2.150 -1.287 14.925 1.00 87.00 88 PHE A C 1
ATOM 624 O O . PHE A 1 88 ? -2.244 -1.986 15.932 1.00 87.00 88 PHE A O 1
ATOM 631 N N . ILE A 1 89 ? -2.300 0.032 14.953 1.00 85.88 89 ILE A N 1
ATOM 632 C CA . ILE A 1 89 ? -2.542 0.853 16.139 1.00 85.88 89 ILE A CA 1
ATOM 633 C C . ILE A 1 89 ? -3.802 1.673 15.871 1.00 85.88 89 ILE A C 1
ATOM 635 O O . ILE A 1 89 ? -3.823 2.541 14.996 1.00 85.88 89 ILE A O 1
ATOM 639 N N . TRP A 1 90 ? -4.867 1.378 16.605 1.00 82.00 90 TRP A N 1
ATOM 640 C CA . TRP A 1 90 ? -6.138 2.081 16.489 1.00 82.00 90 TRP A CA 1
ATOM 641 C C . TRP A 1 90 ? -6.087 3.439 17.185 1.00 82.00 90 TRP A C 1
ATOM 643 O O . TRP A 1 90 ? -5.578 3.548 18.299 1.00 82.00 90 TRP A O 1
ATOM 653 N N . GLY A 1 91 ? -6.670 4.461 16.555 1.00 75.69 91 GLY A N 1
ATOM 654 C CA . GLY A 1 91 ? -6.770 5.795 17.141 1.00 75.69 91 GLY A CA 1
ATOM 655 C C . GLY A 1 91 ? -5.405 6.445 17.344 1.00 75.69 91 GLY A C 1
ATOM 656 O O . GLY A 1 91 ? -5.236 7.228 18.278 1.00 75.69 91 GLY A O 1
ATOM 657 N N . GLU A 1 92 ? -4.424 6.117 16.496 1.00 73.44 92 GLU A N 1
ATOM 658 C CA . GLU A 1 92 ? -3.068 6.648 16.617 1.00 73.44 92 GLU A CA 1
ATOM 659 C C . GLU A 1 92 ? -3.120 8.187 16.672 1.00 73.44 92 GLU A C 1
ATOM 661 O O . GLU A 1 92 ? -3.722 8.843 15.817 1.00 73.44 92 GLU A O 1
ATOM 666 N N . ASN A 1 93 ? -2.514 8.776 17.705 1.00 70.19 93 ASN A N 1
ATOM 667 C CA . ASN A 1 93 ? -2.546 10.219 17.980 1.00 70.19 93 ASN A CA 1
ATOM 668 C C . ASN A 1 93 ? -3.948 10.814 18.251 1.00 70.19 93 ASN A C 1
ATOM 670 O O . ASN A 1 93 ? -4.149 12.012 18.063 1.00 70.19 93 ASN A O 1
ATOM 674 N N . GLY A 1 94 ? -4.915 10.009 18.704 1.00 64.12 94 GLY A N 1
ATOM 675 C CA . GLY A 1 94 ? -6.203 10.475 19.237 1.00 64.12 94 GLY A CA 1
ATOM 676 C C . GLY A 1 94 ? -7.239 10.916 18.198 1.00 64.12 94 GLY A C 1
ATOM 677 O O . GLY A 1 94 ? -8.231 11.542 18.563 1.00 64.12 94 GLY A O 1
ATOM 678 N N . VAL A 1 95 ? -7.035 10.609 16.913 1.00 63.72 95 VAL A N 1
ATOM 679 C CA . VAL A 1 95 ? -7.957 10.985 15.823 1.00 63.72 95 VAL A CA 1
ATOM 680 C C . VAL A 1 95 ? -8.971 9.864 15.569 1.00 63.72 95 VAL A C 1
ATOM 682 O O . VAL A 1 95 ? -8.988 9.238 14.509 1.00 63.72 95 VAL A O 1
ATOM 685 N N . ASP A 1 96 ? -9.789 9.574 16.576 1.00 68.44 96 ASP A N 1
ATOM 686 C CA . ASP A 1 96 ? -10.974 8.720 16.453 1.00 68.44 96 ASP A CA 1
ATOM 687 C C . ASP A 1 96 ? -12.200 9.580 16.786 1.00 68.44 96 ASP A C 1
ATOM 689 O O . ASP A 1 96 ? -12.556 9.762 17.950 1.00 68.44 96 ASP A O 1
ATOM 693 N N . ASP A 1 97 ? -12.783 10.209 15.764 1.00 73.69 97 ASP A N 1
ATOM 694 C CA . ASP A 1 97 ? -14.020 10.984 15.895 1.00 73.69 97 ASP A CA 1
ATOM 695 C C . ASP A 1 97 ? -15.228 10.120 15.495 1.00 73.69 97 ASP A C 1
ATOM 697 O O . ASP A 1 97 ? -15.090 8.932 15.219 1.00 73.69 97 ASP A O 1
ATOM 701 N N . ILE A 1 98 ? -16.451 10.655 15.498 1.00 75.00 98 ILE A N 1
ATOM 702 C CA . ILE A 1 98 ? -17.637 9.825 15.225 1.00 75.00 98 ILE A CA 1
ATOM 703 C C . ILE A 1 98 ? -17.667 9.274 13.785 1.00 75.00 98 ILE A C 1
ATOM 705 O O . ILE A 1 98 ? -18.213 8.194 13.562 1.00 75.00 98 ILE A O 1
ATOM 709 N N . GLY A 1 99 ? -17.044 9.975 12.833 1.00 82.62 99 GLY A N 1
ATOM 710 C CA . GLY A 1 99 ? -17.090 9.657 11.406 1.00 82.62 99 GLY A CA 1
ATOM 711 C C . GLY A 1 99 ? -15.800 9.046 10.863 1.00 82.62 99 GLY A C 1
ATOM 712 O O . GLY A 1 99 ? -15.805 8.493 9.770 1.00 82.62 99 GLY A O 1
ATOM 713 N N . ARG A 1 100 ? -14.678 9.117 11.586 1.00 86.44 100 ARG A N 1
ATOM 714 C CA . ARG A 1 100 ? -13.348 8.754 11.081 1.00 86.44 100 ARG A CA 1
ATOM 715 C C . ARG A 1 100 ? -12.483 8.129 12.157 1.00 86.44 100 ARG A C 1
ATOM 717 O O . ARG A 1 100 ? -12.575 8.475 13.329 1.00 86.44 100 ARG A O 1
ATOM 724 N N . VAL A 1 101 ? -11.610 7.228 11.727 1.00 86.88 101 VAL A N 1
ATOM 725 C CA . VAL A 1 101 ? -10.575 6.636 12.576 1.00 86.88 101 VAL A CA 1
ATOM 726 C C . VAL A 1 101 ? -9.220 6.718 11.885 1.00 86.88 101 VAL A C 1
ATOM 728 O O . VAL A 1 101 ? -9.091 6.379 10.706 1.00 86.88 101 VAL A O 1
ATOM 731 N N . ARG A 1 102 ? -8.196 7.158 12.622 1.00 89.12 102 ARG A N 1
ATOM 732 C CA . ARG A 1 102 ? -6.792 7.045 12.214 1.00 89.12 102 ARG A CA 1
ATOM 733 C C . ARG A 1 102 ? -6.221 5.708 12.668 1.00 89.12 102 ARG A C 1
ATOM 735 O O . ARG A 1 102 ? -6.259 5.376 13.851 1.00 89.12 102 ARG A O 1
ATOM 742 N N . ILE A 1 103 ? -5.660 4.972 11.722 1.00 88.69 103 ILE A N 1
ATOM 743 C CA . ILE A 1 103 ? -4.947 3.723 11.946 1.00 88.69 103 ILE A CA 1
ATOM 744 C C . ILE A 1 103 ? -3.473 3.955 11.637 1.00 88.69 103 ILE A C 1
ATOM 746 O O . ILE A 1 103 ? -3.106 4.265 10.502 1.00 88.69 103 ILE A O 1
ATOM 750 N N . GLY A 1 104 ? -2.639 3.801 12.659 1.00 89.94 104 GLY A N 1
ATOM 751 C CA . GLY A 1 104 ? -1.196 3.690 12.499 1.00 89.94 104 GLY A CA 1
ATOM 752 C C . GLY A 1 104 ? -0.818 2.257 12.174 1.00 89.94 104 GLY A C 1
ATOM 753 O O . GLY A 1 104 ? -1.418 1.325 12.702 1.00 89.94 104 GLY A O 1
ATOM 754 N N . VAL A 1 105 ? 0.174 2.059 11.320 1.00 90.25 105 VAL A N 1
ATOM 755 C CA . VAL A 1 105 ? 0.719 0.740 11.012 1.00 90.25 105 VAL A CA 1
ATOM 756 C C . VAL A 1 105 ? 2.232 0.823 11.058 1.00 90.25 105 VAL A C 1
ATOM 758 O O . VAL A 1 105 ? 2.853 1.580 10.310 1.00 90.25 105 VAL A O 1
ATOM 761 N N . ILE A 1 106 ? 2.831 0.037 11.941 1.00 91.00 106 ILE A N 1
ATOM 762 C CA . ILE A 1 106 ? 4.275 -0.173 11.967 1.00 91.00 106 ILE A CA 1
ATOM 763 C C . ILE A 1 106 ? 4.565 -1.367 11.073 1.00 91.00 106 ILE A C 1
ATOM 765 O O . ILE A 1 106 ? 3.944 -2.415 11.229 1.00 91.00 106 ILE A O 1
ATOM 769 N N . VAL A 1 107 ? 5.479 -1.190 10.125 1.00 90.81 107 VAL A N 1
ATOM 770 C CA . VAL A 1 107 ? 5.911 -2.227 9.193 1.00 90.81 107 VAL A CA 1
ATOM 771 C C . VAL A 1 107 ? 7.338 -2.606 9.550 1.00 90.81 107 VAL A C 1
ATOM 773 O O . VAL A 1 107 ? 8.268 -1.820 9.334 1.00 90.81 107 VAL A O 1
ATOM 776 N N . ASP A 1 108 ? 7.503 -3.807 10.093 1.00 90.00 108 ASP A N 1
ATOM 777 C CA . ASP A 1 108 ? 8.817 -4.371 10.386 1.00 90.00 108 ASP A CA 1
ATOM 778 C C . ASP A 1 108 ? 9.555 -4.729 9.089 1.00 90.00 108 ASP A C 1
ATOM 780 O O . ASP A 1 108 ? 9.020 -4.606 7.984 1.00 90.00 108 ASP A O 1
ATOM 784 N N . THR A 1 109 ? 10.808 -5.170 9.203 1.00 91.06 109 THR A N 1
ATOM 785 C CA . THR A 1 109 ? 11.587 -5.615 8.044 1.00 91.06 109 THR A CA 1
ATOM 786 C C . THR A 1 109 ? 10.844 -6.711 7.286 1.00 91.06 109 THR A C 1
ATOM 788 O O . THR A 1 109 ? 10.638 -7.819 7.782 1.00 91.06 109 THR A O 1
ATOM 791 N N . SER A 1 110 ? 10.460 -6.372 6.064 1.00 90.50 110 SER A N 1
ATOM 792 C CA . SER A 1 110 ? 9.526 -7.110 5.229 1.00 90.50 110 SER A CA 1
ATOM 793 C C . SER A 1 110 ? 10.104 -7.320 3.838 1.00 90.50 110 SER A C 1
ATOM 795 O O . SER A 1 110 ? 11.063 -6.653 3.438 1.00 90.50 110 SER A O 1
ATOM 797 N N . ASN A 1 111 ? 9.505 -8.253 3.097 1.00 90.19 111 ASN A N 1
ATOM 798 C CA . ASN A 1 111 ? 9.934 -8.585 1.745 1.00 90.19 111 ASN A CA 1
ATOM 799 C C . ASN A 1 111 ? 8.767 -8.508 0.761 1.00 90.19 111 ASN A C 1
ATOM 801 O O . ASN A 1 111 ? 7.645 -8.937 1.043 1.00 90.19 111 ASN A O 1
ATOM 805 N N . HIS A 1 112 ? 9.068 -7.978 -0.416 1.00 89.81 112 HIS A N 1
ATOM 806 C CA . HIS A 1 112 ? 8.198 -7.939 -1.580 1.00 89.81 112 HIS A CA 1
ATOM 807 C C . HIS A 1 112 ? 8.954 -8.533 -2.762 1.00 89.81 112 HIS A C 1
ATOM 809 O O . HIS A 1 112 ? 10.140 -8.270 -2.952 1.00 89.81 112 HIS A O 1
ATOM 815 N N . THR A 1 113 ? 8.276 -9.364 -3.539 1.00 88.62 113 THR A N 1
ATOM 816 C CA . THR A 1 113 ? 8.797 -9.890 -4.802 1.00 88.62 113 THR A CA 1
ATOM 817 C C . THR A 1 113 ? 7.787 -9.616 -5.896 1.00 88.62 113 THR A C 1
ATOM 819 O O . THR A 1 113 ? 6.586 -9.603 -5.630 1.00 88.62 113 THR A O 1
ATOM 822 N N . ALA A 1 114 ? 8.263 -9.364 -7.107 1.00 87.25 114 ALA A N 1
ATOM 823 C CA . ALA A 1 114 ? 7.410 -9.076 -8.246 1.00 87.25 114 ALA A CA 1
ATOM 824 C C . ALA A 1 114 ? 8.112 -9.386 -9.564 1.00 87.25 114 ALA A C 1
ATOM 826 O O . ALA A 1 114 ? 9.339 -9.453 -9.640 1.00 87.25 114 ALA A O 1
ATOM 827 N N . SER A 1 115 ? 7.315 -9.486 -10.615 1.00 85.19 115 SER A N 1
ATOM 828 C CA . SER A 1 115 ? 7.770 -9.529 -11.995 1.00 85.19 115 SER A CA 1
ATOM 829 C C . SER A 1 115 ? 7.509 -8.184 -12.665 1.00 85.19 115 SER A C 1
ATOM 831 O O . SER A 1 115 ? 6.464 -7.562 -12.484 1.00 85.19 115 SER A O 1
ATOM 833 N N . PHE A 1 116 ? 8.467 -7.730 -13.462 1.00 82.69 116 PHE A N 1
ATOM 834 C CA . PHE A 1 116 ? 8.413 -6.483 -14.207 1.00 82.69 116 PHE A CA 1
ATOM 835 C C . PHE A 1 116 ? 8.603 -6.769 -15.689 1.00 82.69 116 PHE A C 1
ATOM 837 O O . PHE A 1 116 ? 9.558 -7.437 -16.090 1.00 82.69 116 PHE A O 1
ATOM 844 N N . ALA A 1 1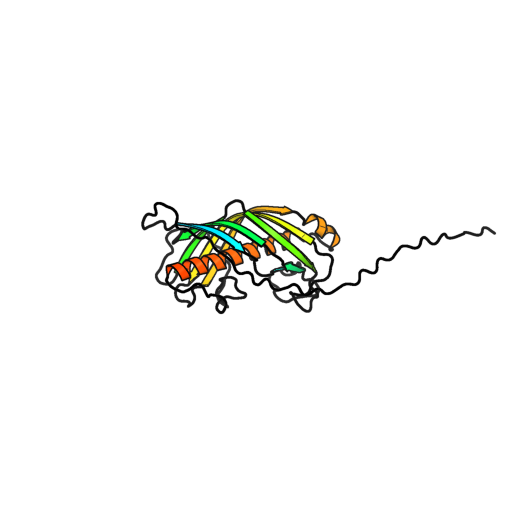17 ? 7.691 -6.275 -16.519 1.00 80.75 117 ALA A N 1
ATOM 845 C CA . ALA A 1 117 ? 7.779 -6.455 -17.960 1.00 80.75 117 ALA A CA 1
ATOM 846 C C . ALA A 1 117 ? 7.140 -5.294 -18.710 1.00 80.75 117 ALA A C 1
ATOM 848 O O . ALA A 1 117 ? 6.364 -4.504 -18.169 1.00 80.75 117 ALA A O 1
ATOM 849 N N . LYS A 1 118 ? 7.469 -5.193 -19.994 1.00 80.75 118 LYS A N 1
ATOM 850 C CA . LYS A 1 118 ? 6.888 -4.185 -20.869 1.00 80.75 118 LYS A CA 1
ATOM 851 C C . LYS A 1 118 ? 5.402 -4.479 -21.080 1.00 80.75 118 LYS A C 1
ATOM 853 O O . LYS A 1 118 ? 5.064 -5.602 -21.436 1.00 80.75 118 LYS A O 1
ATOM 858 N N . SER A 1 119 ? 4.522 -3.492 -20.904 1.00 77.19 119 SER A N 1
ATOM 859 C CA . SER A 1 119 ? 3.112 -3.666 -21.274 1.00 77.19 119 SER A CA 1
ATOM 860 C C . SER A 1 119 ? 2.974 -3.667 -22.798 1.00 77.19 119 SER A C 1
ATOM 862 O O . SER A 1 119 ? 3.673 -2.932 -23.499 1.00 77.19 119 SER A O 1
ATOM 864 N N . THR A 1 120 ? 2.041 -4.460 -23.322 1.00 71.56 120 THR A N 1
ATOM 865 C CA . THR A 1 120 ? 1.686 -4.453 -24.753 1.00 71.56 120 THR A CA 1
ATOM 866 C C . THR A 1 120 ? 1.058 -3.138 -25.230 1.00 71.56 120 THR A C 1
ATOM 868 O O . THR A 1 120 ? 0.879 -2.954 -26.431 1.00 71.56 120 THR A O 1
ATOM 871 N N . GLY A 1 121 ? 0.701 -2.223 -24.320 1.00 66.44 121 GLY A N 1
ATOM 872 C CA . GLY A 1 121 ? 0.110 -0.918 -24.632 1.00 66.44 121 GLY A CA 1
ATOM 873 C C . GLY A 1 121 ? -1.391 -0.951 -24.946 1.00 66.44 121 GLY A C 1
ATOM 874 O O . GLY A 1 121 ? -2.026 0.094 -24.906 1.00 66.44 121 GLY A O 1
ATOM 875 N N . PHE A 1 122 ? -1.973 -2.129 -25.198 1.00 64.81 122 PHE A N 1
ATOM 876 C CA . PHE A 1 122 ? -3.421 -2.308 -25.401 1.00 64.81 122 PHE A CA 1
ATOM 877 C C . PHE A 1 122 ? -4.125 -2.916 -24.186 1.00 64.81 122 PHE A C 1
ATOM 879 O O . PHE A 1 122 ? -5.325 -2.727 -24.009 1.00 64.81 122 PHE A O 1
ATOM 886 N N . SER A 1 123 ? -3.386 -3.637 -23.339 1.00 64.38 123 SER A N 1
ATOM 887 C CA . SER A 1 123 ? -3.860 -4.076 -22.030 1.00 64.38 123 SER A CA 1
ATOM 888 C C . SER A 1 123 ? -2.709 -4.135 -21.032 1.00 64.38 123 SER A C 1
ATOM 890 O O . SER A 1 123 ? -1.561 -4.446 -21.364 1.00 64.38 123 SER A O 1
ATOM 892 N N . CYS A 1 124 ? -3.041 -3.834 -19.785 1.00 60.03 124 CYS A N 1
ATOM 893 C CA . CYS A 1 124 ? -2.110 -3.822 -18.661 1.00 60.03 124 CYS A CA 1
ATOM 894 C C . CYS A 1 124 ? -1.789 -5.230 -18.143 1.00 60.03 124 CYS A C 1
ATOM 896 O O . CYS A 1 124 ? -0.797 -5.428 -17.444 1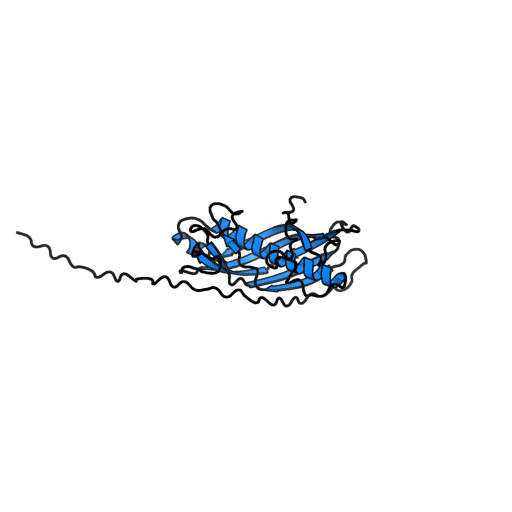.00 60.03 124 CYS A O 1
ATOM 898 N N . GLU A 1 125 ? -2.609 -6.191 -18.562 1.00 62.59 125 GLU A N 1
ATOM 899 C CA . GLU A 1 125 ? -2.543 -7.620 -18.259 1.00 62.59 125 GLU A CA 1
ATOM 900 C C . GLU A 1 125 ? -1.804 -8.417 -19.342 1.00 62.59 125 GLU A C 1
ATOM 902 O O . GLU A 1 125 ? -1.628 -9.621 -19.223 1.00 62.59 125 GLU A O 1
ATOM 907 N N . SER A 1 126 ? -1.381 -7.780 -20.437 1.00 67.06 126 SER A N 1
ATOM 908 C CA . SER A 1 126 ? -0.563 -8.442 -21.455 1.00 67.06 126 SER A CA 1
ATOM 909 C C . SER A 1 126 ? 0.817 -7.815 -21.495 1.00 67.06 126 SER A C 1
ATOM 911 O O . SER A 1 126 ? 0.961 -6.594 -21.644 1.00 67.06 126 SER A O 1
ATOM 913 N N . ILE A 1 127 ? 1.828 -8.672 -21.402 1.00 73.38 127 ILE A N 1
ATOM 914 C CA . ILE A 1 127 ? 3.235 -8.286 -21.330 1.00 73.38 127 ILE A CA 1
ATOM 915 C C . ILE A 1 127 ? 4.015 -8.716 -22.574 1.00 73.38 127 ILE A C 1
ATOM 917 O O . ILE A 1 127 ? 3.654 -9.672 -23.263 1.00 73.38 127 ILE A O 1
ATOM 921 N N . ILE A 1 128 ? 5.114 -8.013 -22.831 1.00 73.19 128 ILE A N 1
ATOM 922 C CA . ILE A 1 128 ? 6.123 -8.349 -23.832 1.00 73.19 128 ILE A CA 1
ATOM 923 C C . ILE A 1 128 ? 7.396 -8.761 -23.083 1.00 73.19 128 ILE A C 1
ATOM 925 O O . ILE A 1 128 ? 7.913 -8.001 -22.263 1.00 73.19 128 ILE A O 1
ATOM 929 N N . VAL A 1 129 ? 7.892 -9.967 -23.370 1.00 71.88 129 VAL A N 1
ATOM 930 C CA . VAL A 1 129 ? 9.184 -10.475 -22.874 1.00 71.88 129 VAL A CA 1
ATOM 931 C C . VAL A 1 129 ? 10.359 -9.628 -23.392 1.00 71.88 129 VAL A C 1
ATOM 933 O O . VAL A 1 129 ? 10.297 -9.140 -24.523 1.00 71.88 129 VAL A O 1
ATOM 936 N N . PRO A 1 130 ? 11.459 -9.485 -22.626 1.00 70.44 130 PRO A N 1
ATOM 937 C CA . PRO A 1 130 ? 11.821 -10.240 -21.418 1.00 70.44 130 PRO A CA 1
ATOM 938 C C . PRO A 1 130 ? 11.107 -9.793 -20.131 1.00 70.44 130 PRO A C 1
ATOM 940 O O . PRO A 1 130 ? 10.674 -8.652 -20.001 1.00 70.44 130 PRO A O 1
ATOM 943 N N . VAL A 1 131 ? 11.009 -10.727 -19.179 1.00 80.00 131 VAL A N 1
ATOM 944 C CA . VAL A 1 131 ? 10.524 -10.496 -17.810 1.00 80.00 131 VAL A CA 1
ATOM 945 C C . VAL A 1 131 ? 11.716 -10.347 -16.874 1.00 80.00 131 VAL A C 1
ATOM 947 O O . VAL A 1 131 ? 12.669 -11.122 -16.955 1.00 80.00 131 VAL A O 1
ATOM 950 N N . PHE A 1 132 ? 11.637 -9.379 -15.969 1.00 81.44 132 PHE A N 1
ATOM 951 C CA . PHE A 1 132 ? 12.638 -9.111 -14.948 1.00 81.44 132 PHE A CA 1
ATOM 952 C C . PHE A 1 132 ? 12.049 -9.366 -13.566 1.00 81.44 132 PHE A C 1
ATOM 954 O O . PHE A 1 132 ? 10.955 -8.898 -13.271 1.00 81.44 132 PHE A O 1
ATOM 961 N N . ASN A 1 133 ? 12.778 -10.073 -12.708 1.00 85.12 133 ASN A N 1
ATOM 962 C CA . ASN A 1 133 ? 12.352 -10.288 -11.329 1.00 85.12 133 ASN A CA 1
ATOM 963 C C . ASN A 1 133 ? 12.869 -9.153 -10.446 1.00 85.12 133 ASN A C 1
ATOM 965 O O . ASN A 1 133 ? 14.038 -8.772 -10.530 1.00 85.12 133 ASN A O 1
ATOM 969 N N . LEU A 1 134 ? 11.998 -8.651 -9.582 1.00 85.12 134 LEU A N 1
ATOM 970 C CA . LEU A 1 134 ? 12.292 -7.649 -8.574 1.00 85.12 134 LEU A CA 1
ATOM 971 C C . LEU A 1 134 ? 12.137 -8.280 -7.195 1.00 85.12 134 LEU A C 1
ATOM 973 O O . LEU A 1 134 ? 11.176 -9.004 -6.932 1.00 85.12 134 LEU A O 1
ATOM 977 N N . SER A 1 135 ? 13.090 -7.993 -6.316 1.00 88.62 135 SER A N 1
ATOM 978 C CA . SER A 1 135 ? 12.999 -8.336 -4.901 1.00 88.62 135 SER A CA 1
ATOM 979 C C . SER A 1 135 ? 13.351 -7.113 -4.078 1.00 88.62 135 SER A C 1
ATOM 981 O O . SER A 1 135 ? 14.432 -6.544 -4.235 1.00 88.62 135 SER A O 1
ATOM 983 N N . THR A 1 136 ? 12.456 -6.744 -3.178 1.00 88.25 136 THR A N 1
ATOM 984 C CA . THR A 1 136 ? 12.536 -5.530 -2.381 1.00 88.25 136 THR A CA 1
ATOM 985 C C . THR A 1 136 ? 12.458 -5.883 -0.907 1.00 88.25 136 THR A C 1
ATOM 987 O O . THR A 1 136 ? 11.521 -6.546 -0.467 1.00 88.25 136 THR A O 1
ATOM 990 N N . SER A 1 137 ? 13.435 -5.413 -0.139 1.00 91.12 137 SER A N 1
ATOM 991 C CA . SER A 1 137 ? 13.379 -5.391 1.319 1.00 91.12 137 SER A CA 1
ATOM 992 C C . SER A 1 137 ? 12.971 -3.995 1.777 1.00 91.12 137 SER A C 1
ATOM 994 O O . SER A 1 137 ? 13.521 -3.004 1.289 1.00 91.12 137 SER A O 1
ATOM 996 N N . PHE A 1 138 ? 11.992 -3.904 2.674 1.00 90.56 138 PHE A N 1
ATOM 997 C CA . PHE A 1 138 ? 11.458 -2.623 3.130 1.00 90.56 138 PHE A CA 1
ATOM 998 C C . PHE A 1 138 ? 11.029 -2.667 4.597 1.00 90.56 138 PHE A C 1
ATOM 1000 O O . PHE A 1 138 ? 10.741 -3.724 5.152 1.00 90.56 138 PHE A O 1
ATOM 1007 N N . SER A 1 139 ? 10.965 -1.498 5.220 1.00 92.88 139 SER A N 1
ATOM 1008 C CA . SER A 1 139 ? 10.363 -1.281 6.538 1.00 92.88 139 SER A CA 1
ATOM 1009 C C . SER A 1 139 ? 9.861 0.153 6.619 1.00 92.88 139 SER A C 1
ATOM 1011 O O . SER A 1 139 ? 10.253 0.995 5.808 1.00 92.88 139 SER A O 1
ATOM 1013 N N . GLY A 1 140 ? 8.992 0.474 7.573 1.00 92.81 140 GLY A N 1
ATOM 1014 C CA . GLY A 1 140 ? 8.540 1.852 7.723 1.00 92.81 140 GLY A CA 1
ATOM 1015 C C . GLY A 1 140 ? 7.276 2.012 8.542 1.00 92.81 140 GLY A C 1
ATOM 1016 O O . GLY A 1 140 ? 6.933 1.179 9.378 1.00 92.81 140 GLY A O 1
ATOM 1017 N N . ARG A 1 141 ? 6.582 3.118 8.288 1.00 91.75 141 ARG A N 1
ATOM 1018 C CA . ARG A 1 141 ? 5.317 3.450 8.937 1.00 91.75 141 ARG A CA 1
ATOM 1019 C C . ARG A 1 141 ? 4.281 3.797 7.884 1.00 91.75 141 ARG A C 1
ATOM 1021 O O . ARG A 1 141 ? 4.572 4.526 6.942 1.00 91.75 141 ARG A O 1
ATOM 1028 N N . HIS A 1 142 ? 3.072 3.289 8.057 1.00 91.75 142 HIS A N 1
ATOM 1029 C CA . HIS A 1 142 ? 1.911 3.643 7.253 1.00 91.75 142 HIS A CA 1
ATOM 1030 C C . HIS A 1 142 ? 0.854 4.266 8.149 1.00 91.75 142 HIS A C 1
ATOM 1032 O O . HIS A 1 142 ? 0.650 3.827 9.276 1.00 91.75 142 HIS A O 1
ATOM 1038 N N . VAL A 1 143 ? 0.195 5.305 7.660 1.00 91.44 143 VAL A N 1
ATOM 1039 C CA . VAL A 1 143 ? -0.921 5.949 8.350 1.00 91.44 143 VAL A CA 1
ATOM 1040 C C . VAL A 1 143 ? -2.097 5.952 7.396 1.00 91.44 143 VAL A C 1
ATOM 1042 O O . VAL A 1 143 ? -1.984 6.465 6.284 1.00 91.44 143 VAL A O 1
ATOM 1045 N N . ALA A 1 144 ? -3.226 5.408 7.839 1.00 91.38 144 ALA A N 1
ATOM 1046 C CA . ALA A 1 144 ? -4.469 5.372 7.084 1.00 91.38 144 ALA A CA 1
ATOM 1047 C C . ALA A 1 144 ? -5.594 6.041 7.877 1.00 91.38 144 ALA A C 1
ATOM 1049 O O . ALA A 1 144 ? -5.749 5.824 9.077 1.00 91.38 144 ALA A O 1
ATOM 1050 N N . PHE A 1 145 ? -6.401 6.842 7.196 1.00 91.00 145 PHE A N 1
ATOM 1051 C CA . PHE A 1 145 ? -7.635 7.405 7.715 1.00 91.00 145 PHE A CA 1
ATOM 1052 C C . PHE A 1 145 ? -8.801 6.696 7.048 1.00 91.00 145 PHE A C 1
ATOM 1054 O O . PHE A 1 145 ? -8.950 6.726 5.821 1.00 91.00 145 PHE A O 1
ATOM 1061 N N . ILE A 1 146 ? -9.618 6.057 7.874 1.00 88.94 146 ILE A N 1
ATOM 1062 C CA . ILE A 1 146 ? -10.760 5.274 7.426 1.00 88.94 146 ILE A CA 1
ATOM 1063 C C . ILE A 1 146 ? -12.031 6.051 7.713 1.00 88.94 146 ILE A C 1
ATOM 1065 O O . ILE A 1 146 ? -12.242 6.540 8.826 1.00 88.94 146 ILE A O 1
ATOM 1069 N N . ASP A 1 147 ? -12.858 6.164 6.682 1.00 88.38 147 ASP A N 1
ATOM 1070 C CA . ASP A 1 147 ? -14.175 6.767 6.767 1.00 88.38 147 ASP A CA 1
ATOM 1071 C C . ASP A 1 147 ? -15.153 5.734 7.339 1.00 88.38 147 ASP A C 1
ATOM 1073 O O . ASP A 1 147 ? -15.389 4.668 6.755 1.00 88.38 147 ASP A O 1
ATOM 1077 N N . LYS A 1 148 ? -15.685 6.037 8.525 1.00 84.31 148 LYS A N 1
ATOM 1078 C CA . LYS A 1 148 ? -16.648 5.196 9.230 1.00 84.31 148 LYS A CA 1
ATOM 1079 C C . LYS A 1 148 ? -18.083 5.427 8.767 1.00 84.31 148 LYS A C 1
ATOM 1081 O O . LYS A 1 148 ? -18.949 4.635 9.136 1.00 84.31 148 LYS A O 1
ATOM 1086 N N . GLU A 1 149 ? -18.358 6.449 7.969 1.00 84.25 149 GLU A N 1
ATOM 1087 C CA . GLU A 1 149 ? -19.685 6.733 7.416 1.00 84.25 149 GLU A CA 1
ATOM 1088 C C . GLU A 1 149 ? -19.947 5.896 6.154 1.00 84.25 149 GLU A C 1
ATOM 1090 O O . GLU A 1 149 ? -21.074 5.465 5.908 1.00 84.25 149 GLU A O 1
ATOM 1095 N N . GLN A 1 150 ? -18.889 5.548 5.417 1.00 80.00 150 GLN A N 1
ATOM 1096 C CA . GLN A 1 150 ? -18.954 4.680 4.238 1.00 80.00 150 GLN A CA 1
ATOM 1097 C C . GLN A 1 150 ? -19.299 3.231 4.605 1.00 80.00 150 GLN A C 1
ATOM 1099 O O . GLN A 1 150 ? -18.896 2.728 5.656 1.00 80.00 150 GLN A O 1
ATOM 1104 N N . THR A 1 151 ? -20.060 2.533 3.759 1.00 78.62 151 THR A N 1
ATOM 1105 C CA . THR A 1 151 ? -20.366 1.105 3.952 1.00 78.62 151 THR A CA 1
ATOM 1106 C C . THR A 1 151 ? -20.105 0.326 2.661 1.00 78.62 151 THR A C 1
ATOM 1108 O O . THR A 1 151 ? -20.844 0.519 1.697 1.00 78.62 151 THR A O 1
ATOM 1111 N N . PRO A 1 152 ? -19.107 -0.577 2.642 1.00 79.88 152 PRO A N 1
ATOM 1112 C CA . PRO A 1 152 ? -18.157 -0.866 3.720 1.00 79.88 152 PRO A CA 1
ATOM 1113 C C . PRO A 1 152 ? -17.182 0.290 3.992 1.00 79.88 152 PRO A C 1
ATOM 1115 O O . PRO A 1 152 ? -17.037 1.211 3.191 1.00 79.88 152 PRO A O 1
ATOM 1118 N N . LYS A 1 153 ? -16.516 0.238 5.150 1.00 84.88 153 LYS A N 1
ATOM 1119 C CA . LYS A 1 153 ? -15.556 1.269 5.576 1.00 84.88 153 LYS A CA 1
ATOM 1120 C C . LYS A 1 153 ? -14.351 1.244 4.637 1.00 84.88 153 LYS A C 1
ATOM 1122 O O . LYS A 1 153 ? -13.831 0.161 4.366 1.00 84.88 153 LYS A O 1
ATOM 1127 N N . CYS A 1 154 ? -13.904 2.403 4.172 1.00 86.69 154 CYS A N 1
ATOM 1128 C CA . CYS A 1 154 ? -12.823 2.531 3.195 1.00 86.69 154 CYS A CA 1
ATOM 1129 C C . CYS A 1 154 ? -11.784 3.563 3.645 1.00 86.69 154 CYS A C 1
ATOM 1131 O O . CYS A 1 154 ? -12.065 4.444 4.460 1.00 86.69 154 CYS A O 1
ATOM 1133 N N . VAL A 1 155 ? -10.569 3.454 3.114 1.00 89.50 155 VAL A N 1
ATOM 1134 C CA . VAL A 1 155 ? -9.490 4.419 3.334 1.00 89.50 155 VAL A CA 1
ATOM 1135 C C . VAL A 1 155 ? -9.689 5.609 2.403 1.00 89.50 155 VAL A C 1
ATOM 1137 O O . VAL A 1 155 ? -9.571 5.476 1.186 1.00 89.50 155 VAL A O 1
ATOM 1140 N N . PHE A 1 156 ? -9.965 6.787 2.955 1.00 89.06 156 PHE A N 1
ATOM 1141 C CA . PHE A 1 156 ? -10.091 8.009 2.150 1.00 89.06 156 PHE A CA 1
ATOM 1142 C C . PHE A 1 156 ? -8.769 8.777 2.075 1.00 89.06 156 PHE A C 1
ATOM 1144 O O . PHE A 1 156 ? -8.553 9.539 1.136 1.00 89.06 156 PHE A O 1
ATOM 1151 N N . ARG A 1 157 ? -7.858 8.571 3.038 1.00 90.38 157 ARG A N 1
ATOM 1152 C CA . ARG A 1 157 ? -6.506 9.139 3.009 1.00 90.38 157 ARG A CA 1
ATOM 1153 C C . ARG A 1 157 ? -5.475 8.193 3.585 1.00 90.38 157 ARG A C 1
ATOM 1155 O O . ARG A 1 157 ? -5.696 7.654 4.664 1.00 90.38 157 ARG A O 1
ATOM 1162 N N . SER A 1 158 ? -4.325 8.060 2.937 1.00 91.19 158 SER A N 1
ATOM 1163 C CA . SER A 1 158 ? -3.202 7.326 3.519 1.00 91.19 158 SER A CA 1
ATOM 1164 C C . SER A 1 158 ? -1.840 7.815 3.048 1.00 91.19 158 SER A C 1
ATOM 1166 O O . SER A 1 158 ? -1.718 8.540 2.058 1.00 91.19 158 SER A O 1
ATOM 1168 N N . ARG A 1 159 ? -0.808 7.445 3.807 1.00 90.62 159 ARG A N 1
ATOM 1169 C CA . ARG A 1 159 ? 0.598 7.676 3.478 1.00 90.62 159 ARG A CA 1
ATOM 1170 C C . ARG A 1 159 ? 1.438 6.540 4.028 1.00 90.62 159 ARG A C 1
ATOM 1172 O O . ARG A 1 159 ? 1.420 6.288 5.232 1.00 90.62 159 ARG A O 1
ATOM 1179 N N . TYR A 1 160 ? 2.236 5.948 3.152 1.00 89.81 160 TYR A N 1
ATOM 1180 C CA . TYR A 1 160 ? 3.354 5.106 3.539 1.00 89.81 160 TYR A CA 1
ATOM 1181 C C . TYR A 1 160 ? 4.639 5.938 3.548 1.00 89.81 160 TYR A C 1
ATOM 1183 O O . TYR A 1 160 ? 4.910 6.692 2.614 1.00 89.81 160 TYR A O 1
ATOM 1191 N N . THR A 1 161 ? 5.427 5.792 4.606 1.00 88.75 161 THR A N 1
ATOM 1192 C CA . THR A 1 161 ? 6.754 6.386 4.750 1.00 88.75 161 THR A CA 1
ATOM 1193 C C . THR A 1 161 ? 7.743 5.255 5.005 1.00 88.75 161 THR A C 1
ATOM 1195 O O . THR A 1 161 ? 7.806 4.705 6.110 1.00 88.75 161 THR A O 1
ATOM 1198 N N . GLY A 1 162 ? 8.507 4.899 3.972 1.00 82.19 162 GLY A N 1
ATOM 1199 C CA . GLY A 1 162 ? 9.576 3.911 4.070 1.00 82.19 162 GLY A CA 1
ATOM 1200 C C . GLY A 1 162 ? 10.733 4.428 4.926 1.00 82.19 162 GLY A C 1
ATOM 1201 O O . GLY A 1 162 ? 11.244 5.521 4.697 1.00 82.19 162 GLY A O 1
ATOM 1202 N N . ALA A 1 163 ? 11.147 3.644 5.920 1.00 81.19 163 ALA A N 1
ATOM 1203 C CA . ALA A 1 163 ? 12.363 3.888 6.695 1.00 81.19 163 ALA A CA 1
ATOM 1204 C C . ALA A 1 163 ? 13.582 3.258 6.011 1.00 81.19 163 ALA A C 1
ATOM 1206 O O . ALA A 1 163 ? 14.661 3.846 5.977 1.00 81.19 163 ALA A O 1
ATOM 1207 N N . THR A 1 164 ? 13.399 2.066 5.441 1.00 85.38 164 THR A N 1
ATOM 1208 C CA . THR A 1 164 ? 14.383 1.415 4.577 1.00 85.38 164 THR A CA 1
ATOM 1209 C C . THR A 1 164 ? 13.693 0.902 3.324 1.00 85.38 164 THR A C 1
ATOM 1211 O O . THR A 1 164 ? 12.557 0.431 3.385 1.00 85.38 164 THR A O 1
ATOM 1214 N N . PHE A 1 165 ? 14.380 1.013 2.190 1.00 84.19 165 PHE A N 1
ATOM 1215 C CA . PHE A 1 165 ? 13.933 0.468 0.917 1.00 84.19 165 PHE A CA 1
ATOM 1216 C C . PHE A 1 165 ? 15.163 0.025 0.131 1.00 84.19 165 PHE A C 1
ATOM 1218 O O . PHE A 1 165 ? 16.037 0.828 -0.192 1.00 84.19 165 PHE A O 1
ATOM 1225 N N . THR A 1 166 ? 15.286 -1.273 -0.120 1.00 85.00 166 THR A N 1
ATOM 1226 C CA . THR A 1 166 ? 16.393 -1.848 -0.886 1.00 85.00 166 THR A CA 1
ATOM 1227 C C . THR A 1 166 ? 15.825 -2.787 -1.926 1.00 85.00 166 THR A C 1
ATOM 1229 O O . THR A 1 166 ? 15.343 -3.869 -1.599 1.00 85.00 166 THR A O 1
ATOM 1232 N N . GLN A 1 167 ? 15.894 -2.367 -3.185 1.00 81.56 167 GLN A N 1
ATOM 1233 C CA . GLN A 1 167 ? 15.438 -3.151 -4.322 1.00 81.56 167 GLN A CA 1
ATOM 1234 C C . GLN A 1 167 ? 16.630 -3.786 -5.037 1.00 81.56 167 GLN A C 1
ATOM 1236 O O . GLN A 1 167 ? 17.624 -3.134 -5.347 1.00 81.56 167 GLN A O 1
ATOM 1241 N N . THR A 1 168 ? 16.500 -5.071 -5.333 1.00 80.69 168 THR A N 1
ATOM 1242 C CA . THR A 1 168 ? 17.450 -5.880 -6.100 1.00 80.69 168 THR A CA 1
ATOM 1243 C C . THR A 1 168 ? 16.776 -6.397 -7.368 1.00 80.69 168 THR A C 1
ATOM 1245 O O . THR A 1 168 ? 15.552 -6.521 -7.430 1.00 80.69 168 THR A O 1
ATOM 1248 N N . GLY A 1 169 ? 17.571 -6.641 -8.414 1.00 70.75 169 GLY A N 1
ATOM 1249 C CA . GLY A 1 169 ? 17.072 -7.017 -9.745 1.00 70.75 169 GLY A CA 1
ATOM 1250 C C . GLY A 1 169 ? 16.830 -5.834 -10.695 1.00 70.75 169 GLY A C 1
ATOM 1251 O O . GLY A 1 169 ? 16.717 -6.037 -11.902 1.00 70.75 169 GLY A O 1
ATOM 1252 N N . ALA A 1 170 ? 16.866 -4.593 -10.189 1.00 58.47 170 ALA A N 1
ATOM 1253 C CA . ALA A 1 170 ? 16.769 -3.373 -11.002 1.00 58.47 170 ALA A CA 1
ATOM 1254 C C . ALA A 1 170 ? 17.951 -3.191 -11.973 1.00 58.47 170 ALA A C 1
ATOM 1256 O O . ALA A 1 170 ? 17.802 -2.565 -13.017 1.00 58.47 170 ALA A O 1
ATOM 1257 N N . GLU A 1 171 ? 19.117 -3.773 -11.676 1.00 54.97 171 GLU A N 1
ATOM 1258 C CA . GLU A 1 171 ? 20.306 -3.715 -12.541 1.00 54.97 171 GLU A CA 1
ATOM 1259 C C . GLU A 1 171 ? 20.048 -4.321 -13.930 1.00 54.97 171 GLU A C 1
ATOM 1261 O O . GLU A 1 171 ? 20.600 -3.857 -14.928 1.00 54.97 171 GLU A O 1
ATOM 1266 N N . SER A 1 172 ? 19.137 -5.298 -14.022 1.00 54.59 172 SER A N 1
ATOM 1267 C CA . SER A 1 172 ? 18.724 -5.887 -15.298 1.00 54.59 172 SER A CA 1
ATOM 1268 C C . SER A 1 172 ? 17.873 -4.940 -16.160 1.00 54.59 172 SER A C 1
ATOM 1270 O O . SER A 1 172 ? 17.667 -5.219 -17.342 1.00 54.59 172 SER A O 1
ATOM 1272 N N . LEU A 1 173 ? 17.396 -3.819 -15.603 1.00 59.31 173 LEU A N 1
ATOM 1273 C CA . LEU A 1 173 ? 16.606 -2.806 -16.313 1.00 59.31 173 LEU A CA 1
ATOM 1274 C C . LEU A 1 173 ? 17.476 -1.832 -17.120 1.00 59.31 173 LEU A C 1
ATOM 1276 O O . LEU A 1 173 ? 16.959 -1.105 -17.965 1.00 59.31 173 LEU A O 1
ATOM 1280 N N . THR A 1 174 ? 18.799 -1.856 -16.932 1.00 55.38 174 THR A N 1
ATOM 1281 C CA . THR A 1 174 ? 19.758 -1.041 -17.702 1.00 55.38 174 THR A CA 1
ATOM 1282 C C . THR A 1 174 ? 19.674 -1.281 -19.217 1.00 55.38 174 THR A C 1
ATOM 1284 O O . THR A 1 174 ? 19.965 -0.380 -20.002 1.00 55.38 174 THR A O 1
ATOM 1287 N N . GLY A 1 175 ? 19.203 -2.459 -19.647 1.00 54.56 175 GLY A N 1
ATOM 1288 C CA . GLY A 1 175 ? 18.963 -2.802 -21.055 1.00 54.56 175 GLY A CA 1
ATOM 1289 C C . GLY A 1 175 ? 17.638 -2.297 -21.642 1.00 54.56 175 GLY A C 1
ATOM 1290 O O . GLY A 1 175 ? 17.373 -2.532 -22.819 1.00 54.56 175 GLY A O 1
ATOM 1291 N N . VAL A 1 176 ? 16.798 -1.625 -20.850 1.00 57.97 176 VAL A N 1
ATOM 1292 C CA . VAL A 1 176 ? 15.406 -1.283 -21.202 1.00 57.97 176 VAL A CA 1
ATOM 1293 C C . VAL A 1 176 ? 15.253 0.186 -21.651 1.00 57.97 176 VAL A C 1
ATOM 1295 O O . VAL A 1 176 ? 14.162 0.628 -22.003 1.00 57.97 176 VAL A O 1
ATOM 1298 N N . GLY A 1 177 ? 16.360 0.935 -21.745 1.00 53.28 177 GLY A N 1
ATOM 1299 C CA . GLY A 1 177 ? 16.380 2.288 -22.318 1.00 53.28 177 GLY A CA 1
ATOM 1300 C C . GLY A 1 177 ? 16.143 3.419 -21.313 1.00 53.28 177 GLY A C 1
ATOM 1301 O O . GLY A 1 177 ? 15.426 4.367 -21.618 1.00 53.28 177 GLY A O 1
ATOM 1302 N N . GLY A 1 178 ? 16.753 3.333 -20.130 1.00 62.69 178 GLY A N 1
ATOM 1303 C CA . GLY A 1 178 ? 16.723 4.368 -19.093 1.00 62.69 178 GLY A CA 1
ATOM 1304 C C . GLY A 1 178 ? 16.909 3.767 -17.701 1.00 62.69 178 GLY A C 1
ATOM 1305 O O . GLY A 1 178 ? 16.746 2.562 -17.519 1.00 62.69 178 GLY A O 1
ATOM 1306 N N . ASP A 1 179 ? 17.255 4.596 -16.717 1.00 65.81 179 ASP A N 1
ATOM 1307 C CA . ASP A 1 179 ? 17.224 4.180 -15.315 1.00 65.81 179 ASP A CA 1
ATOM 1308 C C . ASP A 1 179 ? 15.770 4.197 -14.819 1.00 65.81 179 ASP A C 1
ATOM 1310 O O . ASP A 1 179 ? 15.182 5.254 -14.590 1.00 65.81 179 ASP A O 1
ATOM 1314 N N . LEU A 1 180 ? 15.168 3.010 -14.716 1.00 70.62 180 LEU A N 1
ATOM 1315 C CA . LEU A 1 180 ? 13.796 2.821 -14.240 1.00 70.62 180 LEU A CA 1
ATOM 1316 C C . LEU A 1 180 ? 13.726 2.567 -12.729 1.00 70.62 180 LEU A C 1
ATOM 1318 O O . LEU A 1 180 ? 12.627 2.371 -12.214 1.00 70.62 180 LEU A O 1
ATOM 1322 N N . SER A 1 181 ? 14.860 2.577 -12.017 1.00 71.94 181 SER A N 1
ATOM 1323 C CA . SER A 1 181 ? 14.925 2.234 -10.590 1.00 71.94 181 SER A CA 1
ATOM 1324 C C . SER A 1 181 ? 13.949 3.068 -9.760 1.00 71.94 181 SER A C 1
ATOM 1326 O O . SER A 1 181 ? 13.115 2.505 -9.053 1.00 71.94 181 SER A O 1
ATOM 1328 N N . PHE A 1 182 ? 13.949 4.389 -9.949 1.00 74.88 182 PHE A N 1
ATOM 1329 C CA . PHE A 1 182 ? 13.042 5.307 -9.260 1.00 74.88 182 PHE A CA 1
ATOM 1330 C C . PHE A 1 182 ? 11.562 5.018 -9.554 1.00 74.88 182 PHE A C 1
ATOM 1332 O O . PHE A 1 182 ? 10.737 4.976 -8.644 1.00 74.88 182 PHE A O 1
ATOM 1339 N N . ALA A 1 183 ? 11.219 4.769 -10.820 1.00 74.06 183 ALA A N 1
ATOM 1340 C CA . ALA A 1 183 ? 9.842 4.479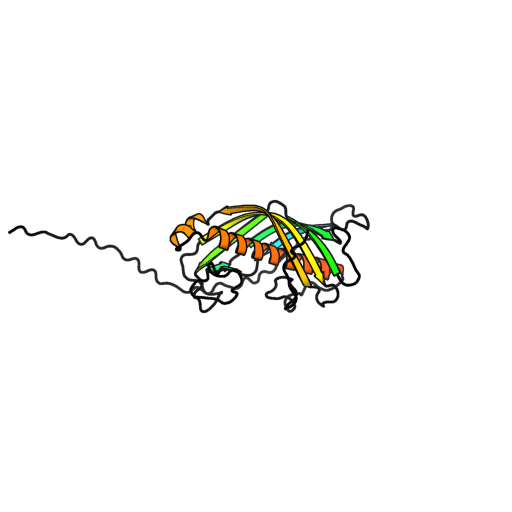 -11.215 1.00 74.06 183 ALA A CA 1
ATOM 1341 C C . ALA A 1 183 ? 9.365 3.129 -10.649 1.00 74.06 183 ALA A C 1
ATOM 1343 O O . ALA A 1 183 ? 8.234 3.016 -10.179 1.00 74.06 183 ALA A O 1
ATOM 1344 N N . THR A 1 184 ? 10.237 2.115 -10.639 1.00 76.19 184 THR A N 1
ATOM 1345 C CA . THR A 1 184 ? 9.936 0.806 -10.040 1.00 76.19 184 THR A CA 1
ATOM 1346 C C . THR A 1 184 ? 9.834 0.857 -8.519 1.00 76.19 184 THR A C 1
ATOM 1348 O O . THR A 1 184 ? 8.958 0.200 -7.958 1.00 76.19 184 THR A O 1
ATOM 1351 N N . GLN A 1 185 ? 10.657 1.678 -7.862 1.00 81.06 185 GLN A N 1
ATOM 1352 C CA . GLN A 1 185 ? 10.560 1.922 -6.429 1.00 81.06 185 GLN A CA 1
ATOM 1353 C C . GLN A 1 185 ? 9.212 2.560 -6.090 1.00 81.06 185 GLN A C 1
ATOM 1355 O O . GLN A 1 185 ? 8.467 2.001 -5.293 1.00 81.06 185 GLN A O 1
ATOM 1360 N N . ALA A 1 186 ? 8.856 3.668 -6.748 1.00 80.00 186 ALA A N 1
ATOM 1361 C CA . ALA A 1 186 ? 7.594 4.363 -6.496 1.00 80.00 186 ALA A CA 1
ATOM 1362 C C . ALA A 1 186 ? 6.370 3.460 -6.742 1.00 80.00 186 ALA A C 1
ATOM 1364 O O . ALA A 1 186 ? 5.407 3.479 -5.978 1.00 80.00 186 ALA A O 1
ATOM 1365 N N . ALA A 1 187 ? 6.417 2.628 -7.786 1.00 78.38 187 ALA A N 1
ATOM 1366 C CA . ALA A 1 187 ? 5.365 1.657 -8.070 1.00 78.38 187 ALA A CA 1
ATOM 1367 C C . ALA A 1 187 ? 5.258 0.563 -6.998 1.00 78.38 187 ALA A C 1
ATOM 1369 O O . ALA A 1 187 ? 4.154 0.184 -6.610 1.00 78.38 187 ALA A O 1
ATOM 1370 N N . THR A 1 188 ? 6.399 0.078 -6.504 1.00 81.31 188 THR A N 1
ATOM 1371 C CA . THR A 1 188 ? 6.452 -0.901 -5.412 1.00 81.31 188 THR A CA 1
ATOM 1372 C C . THR A 1 188 ? 5.921 -0.296 -4.113 1.00 81.31 188 THR A C 1
ATOM 1374 O O . THR A 1 188 ? 5.131 -0.931 -3.420 1.00 81.31 188 THR A O 1
ATOM 1377 N N . GLU A 1 189 ? 6.283 0.950 -3.803 1.00 85.12 189 GLU A N 1
ATOM 1378 C CA . GLU A 1 189 ? 5.764 1.681 -2.643 1.00 85.12 189 GLU A CA 1
ATOM 1379 C C . GLU A 1 189 ? 4.240 1.892 -2.728 1.00 85.12 189 GLU A C 1
ATOM 1381 O O . GLU A 1 189 ? 3.551 1.640 -1.740 1.00 85.12 189 GLU A O 1
ATOM 1386 N N . ASP A 1 190 ? 3.677 2.265 -3.891 1.00 82.12 190 ASP A N 1
ATOM 1387 C CA . ASP A 1 190 ? 2.210 2.354 -4.058 1.00 82.12 190 ASP A CA 1
ATOM 1388 C C . ASP A 1 190 ? 1.539 0.978 -3.928 1.00 82.12 190 ASP A C 1
ATOM 1390 O O . ASP A 1 190 ? 0.482 0.876 -3.305 1.00 82.12 190 ASP A O 1
ATOM 1394 N N . ALA A 1 191 ? 2.146 -0.092 -4.457 1.00 80.38 191 ALA A N 1
ATOM 1395 C CA . ALA A 1 191 ? 1.625 -1.453 -4.312 1.00 80.38 191 ALA A CA 1
ATOM 1396 C C . ALA A 1 191 ? 1.556 -1.885 -2.838 1.00 80.38 191 ALA A C 1
ATOM 1398 O O . ALA A 1 191 ? 0.526 -2.390 -2.383 1.00 80.38 191 ALA A O 1
ATOM 1399 N N . ILE A 1 192 ? 2.631 -1.637 -2.081 1.00 85.19 192 ILE A N 1
ATOM 1400 C CA . ILE A 1 192 ? 2.696 -1.895 -0.639 1.00 85.19 192 ILE A CA 1
ATOM 1401 C C . ILE A 1 192 ? 1.636 -1.060 0.087 1.00 85.19 192 ILE A C 1
ATOM 1403 O O . ILE A 1 192 ? 0.850 -1.612 0.855 1.00 85.19 192 ILE A O 1
ATOM 1407 N N . ALA A 1 193 ? 1.556 0.245 -0.190 1.00 86.88 193 ALA A N 1
ATOM 1408 C CA . ALA A 1 193 ? 0.595 1.141 0.449 1.00 86.88 193 ALA A CA 1
ATOM 1409 C C . ALA A 1 193 ? -0.860 0.704 0.210 1.00 86.88 193 ALA A C 1
ATOM 1411 O O . ALA A 1 193 ? -1.644 0.668 1.154 1.00 86.88 193 ALA A O 1
ATOM 1412 N N . ARG A 1 194 ? -1.223 0.307 -1.018 1.00 83.88 194 ARG A N 1
ATOM 1413 C CA . ARG A 1 194 ? -2.562 -0.235 -1.333 1.00 83.88 194 ARG A CA 1
ATOM 1414 C C . ARG A 1 194 ? -2.869 -1.508 -0.559 1.00 83.88 194 ARG A C 1
ATOM 1416 O O . ARG A 1 194 ? -3.991 -1.694 -0.105 1.00 83.88 194 ARG A O 1
ATOM 1423 N N . GLN A 1 195 ? -1.889 -2.395 -0.421 1.00 84.06 195 GLN A N 1
ATOM 1424 C CA . GLN A 1 195 ? -2.092 -3.626 0.331 1.00 84.06 195 GLN A CA 1
ATOM 1425 C C . GLN A 1 195 ? -2.298 -3.333 1.824 1.00 84.06 195 GLN A C 1
ATOM 1427 O O . GLN A 1 195 ? -3.169 -3.932 2.452 1.00 84.06 195 GLN A O 1
ATOM 1432 N N . LEU A 1 196 ? -1.549 -2.379 2.386 1.00 87.62 196 LEU A N 1
ATOM 1433 C CA . LEU A 1 196 ? -1.739 -1.924 3.766 1.00 87.62 196 LEU A CA 1
ATOM 1434 C C . LEU A 1 196 ? -3.089 -1.219 3.961 1.00 87.62 196 LEU A C 1
ATOM 1436 O O . LEU A 1 196 ? -3.738 -1.443 4.979 1.00 87.62 196 LEU A O 1
ATOM 1440 N N . AS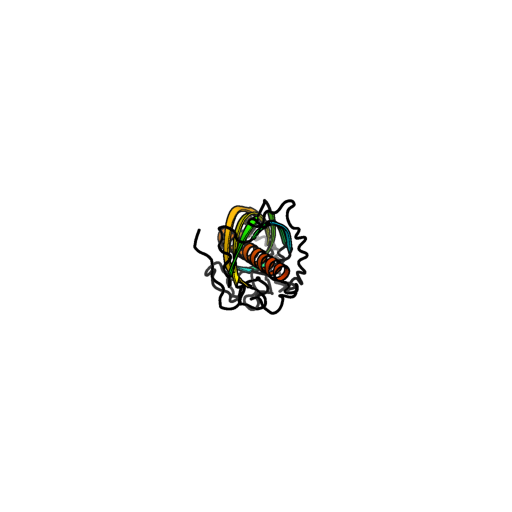P A 1 197 ? -3.540 -0.423 2.989 1.00 87.81 197 ASP A N 1
ATOM 1441 C CA . ASP A 1 197 ? -4.860 0.220 2.995 1.00 87.81 197 ASP A CA 1
ATOM 1442 C C . ASP A 1 197 ? -5.999 -0.810 2.997 1.00 87.81 197 ASP A C 1
ATOM 1444 O O . ASP A 1 197 ? -6.937 -0.697 3.790 1.00 87.81 197 ASP A O 1
ATOM 1448 N N . LEU A 1 198 ? -5.900 -1.847 2.158 1.00 84.06 198 LEU A N 1
ATOM 1449 C CA . LEU A 1 198 ? -6.855 -2.955 2.124 1.00 84.06 198 LEU A CA 1
ATOM 1450 C C . LEU A 1 198 ? -6.945 -3.663 3.476 1.00 84.06 198 LEU A C 1
ATOM 1452 O O . LEU A 1 198 ? -8.045 -3.899 3.980 1.00 84.06 198 LEU A O 1
ATOM 1456 N N . GLU A 1 199 ? -5.802 -3.984 4.076 1.00 84.25 199 GLU A N 1
ATOM 1457 C CA . GLU A 1 199 ? -5.775 -4.654 5.374 1.00 84.25 199 GLU A CA 1
ATOM 1458 C C . GLU A 1 199 ? -6.258 -3.751 6.508 1.00 84.25 199 GLU A C 1
ATOM 1460 O O . GLU A 1 199 ? -7.033 -4.204 7.351 1.00 84.25 199 GLU A O 1
ATOM 1465 N N . ALA A 1 200 ? -5.908 -2.463 6.497 1.00 86.31 200 ALA A N 1
ATOM 1466 C CA . ALA A 1 200 ? -6.439 -1.497 7.452 1.00 86.31 200 ALA A CA 1
ATOM 1467 C C . ALA A 1 200 ? -7.974 -1.437 7.365 1.00 86.31 200 ALA A C 1
ATOM 1469 O O . ALA A 1 200 ? -8.661 -1.561 8.381 1.00 86.31 200 ALA A O 1
ATOM 1470 N N . ALA A 1 201 ? -8.529 -1.335 6.153 1.00 84.50 201 ALA A N 1
ATOM 1471 C CA . ALA A 1 201 ? -9.972 -1.348 5.941 1.00 84.50 201 ALA A CA 1
ATOM 1472 C C . ALA A 1 201 ? -10.612 -2.660 6.431 1.00 84.50 201 ALA A C 1
ATOM 1474 O O . ALA A 1 201 ? -11.653 -2.623 7.091 1.00 84.50 201 ALA A O 1
ATOM 1475 N N . ARG A 1 202 ? -9.990 -3.820 6.183 1.00 80.50 202 ARG A N 1
ATOM 1476 C CA . ARG A 1 202 ? -10.456 -5.128 6.688 1.00 80.50 202 ARG A CA 1
ATOM 1477 C C . ARG A 1 202 ? -10.494 -5.195 8.204 1.00 80.50 202 ARG A C 1
ATOM 1479 O O . ARG A 1 202 ? -11.497 -5.646 8.760 1.00 80.50 202 ARG A O 1
ATOM 1486 N N . VAL A 1 203 ? -9.430 -4.744 8.862 1.00 79.06 203 VAL A N 1
ATOM 1487 C CA . VAL A 1 203 ? -9.342 -4.702 10.324 1.00 79.06 203 VAL A CA 1
ATOM 1488 C C . VAL A 1 203 ? -10.464 -3.833 10.889 1.00 79.06 203 VAL A C 1
ATOM 1490 O O . VAL A 1 203 ? -11.192 -4.289 11.770 1.00 79.06 203 VAL A O 1
ATOM 1493 N N . VAL A 1 204 ? -10.686 -2.635 10.339 1.00 81.06 204 VAL A N 1
ATOM 1494 C CA . VAL A 1 204 ? -11.754 -1.741 10.815 1.00 81.06 204 VAL A CA 1
ATOM 1495 C C . VAL A 1 204 ? -13.149 -2.306 10.560 1.00 81.06 204 VAL A C 1
ATOM 1497 O O . VAL A 1 204 ? -13.976 -2.296 11.471 1.00 81.06 204 VAL A O 1
ATOM 1500 N N . ASN A 1 205 ? -13.425 -2.838 9.366 1.00 79.81 205 ASN A N 1
ATOM 1501 C CA . ASN A 1 205 ? -14.722 -3.457 9.078 1.00 79.81 205 ASN A CA 1
ATOM 1502 C C . ASN A 1 205 ? -15.001 -4.610 10.054 1.00 79.81 205 ASN A C 1
ATOM 1504 O O . ASN A 1 205 ? -16.070 -4.638 10.660 1.00 79.81 205 ASN A O 1
ATOM 1508 N N . ARG A 1 206 ? -14.010 -5.478 10.306 1.00 76.88 206 ARG A N 1
ATOM 1509 C CA . ARG A 1 206 ? -14.118 -6.575 11.280 1.00 76.88 206 ARG A CA 1
ATOM 1510 C C . ARG A 1 206 ? -14.413 -6.067 12.692 1.00 76.88 206 ARG A C 1
ATOM 1512 O O . ARG A 1 206 ? -15.294 -6.611 13.352 1.00 76.88 206 ARG A O 1
ATOM 1519 N N . LEU A 1 207 ? -13.695 -5.040 13.150 1.00 76.62 207 LEU A N 1
ATOM 1520 C CA . LEU A 1 207 ? -13.881 -4.440 14.478 1.00 76.62 207 LEU A CA 1
ATOM 1521 C C . LEU A 1 207 ? -15.275 -3.835 14.657 1.00 76.62 207 LEU A C 1
ATOM 1523 O O . LEU A 1 207 ? -15.868 -3.960 15.725 1.00 76.62 207 LEU A O 1
ATOM 1527 N N . LEU A 1 208 ? -15.810 -3.214 13.606 1.00 77.25 208 LEU A N 1
ATOM 1528 C CA . LEU A 1 208 ? -17.139 -2.605 13.608 1.00 77.25 208 LEU A CA 1
ATOM 1529 C C . LEU A 1 208 ? -18.270 -3.600 13.283 1.00 77.25 208 LEU A C 1
ATOM 1531 O O . LEU A 1 208 ? -19.423 -3.191 13.173 1.00 77.25 208 LEU A O 1
ATOM 1535 N N . GLY A 1 209 ? -17.968 -4.895 13.134 1.00 70.44 209 GLY A N 1
ATOM 1536 C CA . GLY A 1 209 ? -18.963 -5.944 12.885 1.00 70.44 209 GLY A CA 1
ATOM 1537 C C . GLY A 1 209 ? -19.451 -6.049 11.435 1.00 70.44 209 GLY A C 1
ATOM 1538 O O . GLY A 1 209 ? -20.425 -6.753 11.171 1.00 70.44 209 GLY A O 1
ATOM 1539 N N . PHE A 1 210 ? -18.782 -5.390 10.489 1.00 65.88 210 PHE A N 1
ATOM 1540 C CA . PHE A 1 210 ? -18.997 -5.576 9.056 1.00 65.88 210 PHE A CA 1
ATOM 1541 C C . PHE A 1 210 ? -18.152 -6.774 8.582 1.00 65.88 210 PHE A C 1
ATOM 1543 O O . PHE A 1 210 ? -16.966 -6.882 8.897 1.00 65.88 210 PHE A O 1
ATOM 1550 N N . GLY A 1 211 ? -18.774 -7.725 7.877 1.00 58.75 211 GLY A N 1
ATOM 1551 C CA . GLY A 1 211 ? -18.116 -8.953 7.410 1.00 58.75 211 GLY A CA 1
ATOM 1552 C C . GLY A 1 211 ? -16.913 -8.704 6.484 1.00 58.75 211 GLY A C 1
ATOM 1553 O O . GLY A 1 211 ? -16.690 -7.600 5.999 1.00 58.75 211 GLY A O 1
ATOM 1554 N N . SER A 1 212 ? -16.130 -9.752 6.211 1.00 54.28 212 SER A N 1
ATOM 1555 C CA . SER A 1 212 ? -14.859 -9.674 5.466 1.00 54.28 212 SER A CA 1
ATOM 1556 C C . SER A 1 212 ? -14.982 -9.425 3.957 1.00 54.28 212 SER A C 1
ATOM 1558 O O . SER A 1 212 ? -13.959 -9.223 3.305 1.00 54.28 212 SER A O 1
ATOM 1560 N N . SER A 1 213 ? -16.190 -9.479 3.389 1.00 56.00 213 SER A N 1
ATOM 1561 C CA . SER A 1 213 ? -16.401 -9.319 1.947 1.00 56.00 213 SER A CA 1
ATOM 1562 C C . SER A 1 213 ? -16.376 -7.841 1.577 1.00 56.00 213 SER A C 1
ATOM 1564 O O . SER A 1 213 ? -17.371 -7.138 1.733 1.00 56.00 213 SER A O 1
ATOM 1566 N N . LEU A 1 214 ? -15.224 -7.379 1.099 1.00 61.03 214 LEU A N 1
ATOM 1567 C CA . LEU A 1 214 ? -15.002 -5.997 0.669 1.00 61.03 214 LEU A CA 1
ATOM 1568 C C . LEU A 1 214 ? -14.782 -5.873 -0.846 1.00 61.03 214 LEU A C 1
ATOM 1570 O O . LEU A 1 214 ? -14.423 -4.805 -1.339 1.00 61.03 214 LEU A O 1
ATOM 1574 N N . ASP A 1 215 ? -14.976 -6.973 -1.572 1.00 54.66 215 ASP A N 1
ATOM 1575 C CA . ASP A 1 215 ? -14.498 -7.134 -2.945 1.00 54.66 215 ASP A CA 1
ATOM 1576 C C . ASP A 1 215 ? -15.178 -6.189 -3.951 1.00 54.66 215 ASP A C 1
ATOM 1578 O O . ASP A 1 215 ? -14.552 -5.832 -4.948 1.00 54.66 215 ASP A O 1
ATOM 1582 N N . ASP A 1 216 ? -16.394 -5.716 -3.652 1.00 46.78 216 ASP A N 1
ATOM 1583 C CA . ASP A 1 216 ? -17.194 -4.870 -4.553 1.00 46.78 216 ASP A CA 1
ATOM 1584 C C . ASP A 1 216 ? -17.093 -3.363 -4.261 1.00 46.78 216 ASP A C 1
ATOM 1586 O O . ASP A 1 216 ? -17.575 -2.543 -5.041 1.00 46.78 216 ASP A O 1
ATOM 1590 N N . ALA A 1 217 ? -16.494 -2.969 -3.136 1.00 49.97 217 ALA A N 1
ATOM 1591 C CA . ALA A 1 217 ? -16.597 -1.595 -2.639 1.00 49.97 217 ALA A CA 1
ATOM 1592 C C . ALA A 1 217 ? -15.341 -0.738 -2.814 1.00 49.97 217 ALA A C 1
ATOM 1594 O O . ALA A 1 217 ? -15.388 0.474 -2.601 1.00 49.97 217 ALA A O 1
ATOM 1595 N N . PHE A 1 218 ? -14.211 -1.347 -3.168 1.00 62.72 218 PHE A N 1
ATOM 1596 C CA . PHE A 1 218 ? -12.926 -0.657 -3.224 1.00 62.72 218 PHE A CA 1
ATOM 1597 C C . PHE A 1 218 ? -12.410 -0.514 -4.646 1.00 62.72 218 PHE A C 1
ATOM 1599 O O . PHE A 1 218 ? -12.438 -1.463 -5.432 1.00 62.72 218 PHE A O 1
ATOM 1606 N N . GLU A 1 219 ? -11.831 0.649 -4.945 1.00 57.31 219 GLU A N 1
ATOM 1607 C CA . GLU A 1 219 ? -11.177 0.897 -6.228 1.00 57.31 219 GLU A CA 1
ATOM 1608 C C . GLU A 1 219 ? -10.040 -0.117 -6.436 1.00 57.31 219 GLU A C 1
ATOM 1610 O O . GLU A 1 219 ? -9.036 -0.109 -5.714 1.00 57.31 219 GLU A O 1
ATOM 1615 N N . GLY A 1 220 ? -10.223 -1.042 -7.384 1.00 57.34 220 GLY A N 1
ATOM 1616 C CA . GLY A 1 220 ? -9.238 -2.074 -7.719 1.00 57.34 220 GLY A CA 1
ATOM 1617 C C . GLY A 1 220 ? -8.817 -2.955 -6.538 1.00 57.34 220 GLY A C 1
ATOM 1618 O O . GLY A 1 220 ? -7.666 -3.381 -6.498 1.00 57.34 220 GLY A O 1
ATOM 1619 N N . ARG A 1 221 ? -9.708 -3.183 -5.556 1.00 63.22 221 ARG A N 1
ATOM 1620 C CA . ARG A 1 221 ? -9.422 -3.955 -4.327 1.00 63.22 221 ARG A CA 1
ATOM 1621 C C . ARG A 1 221 ? -8.288 -3.369 -3.470 1.00 63.22 221 ARG A C 1
ATOM 1623 O O . ARG A 1 221 ? -7.599 -4.096 -2.771 1.00 63.22 221 ARG A O 1
ATOM 1630 N N . SER A 1 222 ? -8.096 -2.050 -3.495 1.00 70.62 222 SER A N 1
ATOM 1631 C CA . SER A 1 222 ? -7.026 -1.373 -2.742 1.00 70.62 222 SER A CA 1
ATOM 1632 C C . SER A 1 222 ? -7.384 -0.980 -1.304 1.00 70.62 222 SER A C 1
ATOM 1634 O O . SER A 1 222 ? -6.571 -0.364 -0.630 1.00 70.62 222 SER A O 1
ATOM 1636 N N . GLY A 1 223 ? -8.611 -1.231 -0.837 1.00 76.94 223 GLY A N 1
ATOM 1637 C CA . GLY A 1 223 ? -9.093 -0.672 0.436 1.00 76.94 223 GLY A CA 1
ATOM 1638 C C . GLY A 1 223 ? -9.452 0.812 0.389 1.00 76.94 223 GLY A C 1
ATOM 1639 O O . GLY A 1 223 ? -9.981 1.335 1.368 1.00 76.94 223 GLY A O 1
ATOM 1640 N N . ARG A 1 224 ? -9.177 1.498 -0.726 1.00 86.62 224 ARG A N 1
ATOM 1641 C CA . ARG A 1 224 ? -9.364 2.944 -0.883 1.00 86.62 224 ARG A CA 1
ATOM 1642 C C . ARG A 1 224 ? -10.789 3.291 -1.316 1.00 86.62 224 ARG A C 1
ATOM 1644 O O . ARG A 1 224 ? -11.413 2.552 -2.081 1.00 86.62 224 ARG A O 1
ATOM 1651 N N . CYS A 1 225 ? -11.290 4.427 -0.833 1.00 84.50 225 CYS A N 1
ATOM 1652 C CA . CYS A 1 225 ? -12.591 4.969 -1.217 1.00 84.50 225 CYS A CA 1
ATOM 1653 C C . CYS A 1 225 ? -12.576 5.397 -2.690 1.00 84.50 225 CYS A C 1
ATOM 1655 O O . CYS A 1 225 ? -11.752 6.219 -3.093 1.00 84.50 225 CYS A O 1
ATOM 1657 N N . SER A 1 226 ? -13.502 4.863 -3.487 1.00 79.19 226 SER A N 1
ATOM 1658 C CA . SER A 1 226 ? -13.621 5.207 -4.907 1.00 79.19 226 SER A CA 1
ATOM 1659 C C . SER A 1 226 ? -13.964 6.688 -5.086 1.00 79.19 226 SER A C 1
ATOM 1661 O O . SER A 1 226 ? -14.968 7.152 -4.558 1.00 79.19 226 SER A O 1
ATOM 1663 N N . GLY A 1 227 ? -13.159 7.423 -5.857 1.00 77.19 227 GLY A N 1
ATOM 1664 C CA . GLY A 1 227 ? -13.411 8.832 -6.202 1.00 77.19 227 GLY A CA 1
ATOM 1665 C C . GLY A 1 227 ? -13.084 9.857 -5.108 1.00 77.19 227 GLY A C 1
ATOM 1666 O O . GLY A 1 227 ? -12.873 11.022 -5.434 1.00 77.19 227 GLY A O 1
ATOM 1667 N N . ASP A 1 228 ? -12.955 9.418 -3.855 1.00 81.00 228 ASP A N 1
ATOM 1668 C CA . ASP A 1 228 ? -12.697 10.286 -2.697 1.00 81.00 228 ASP A CA 1
ATOM 1669 C C . ASP A 1 228 ? -11.299 10.096 -2.087 1.00 81.00 228 ASP A C 1
ATOM 1671 O O . ASP A 1 228 ? -10.897 10.846 -1.192 1.00 81.00 228 ASP A O 1
ATOM 1675 N N . TYR A 1 229 ? -10.537 9.104 -2.559 1.00 85.12 229 TYR A N 1
ATOM 1676 C CA . TYR A 1 229 ? -9.193 8.841 -2.058 1.00 85.12 229 TYR A CA 1
ATOM 1677 C C . TYR A 1 229 ? -8.206 9.975 -2.372 1.00 85.12 229 TYR A C 1
ATOM 1679 O O . TYR A 1 229 ? -8.114 10.466 -3.500 1.00 85.12 229 TYR A O 1
ATOM 1687 N N . GLN A 1 230 ? -7.395 10.333 -1.376 1.00 86.12 230 GLN A N 1
ATOM 1688 C CA . GLN A 1 230 ? -6.314 11.311 -1.484 1.00 86.12 230 GLN A CA 1
ATOM 1689 C C . GLN A 1 230 ? -5.051 10.814 -0.768 1.00 86.12 230 GLN A C 1
ATOM 1691 O O . GLN A 1 230 ? -5.123 10.103 0.231 1.00 86.12 230 GLN A O 1
ATOM 1696 N N . VAL A 1 231 ? -3.873 11.228 -1.234 1.00 83.44 231 VAL A N 1
ATOM 1697 C CA . VAL A 1 231 ? -2.622 10.981 -0.499 1.00 83.44 231 VAL A CA 1
ATOM 1698 C C . VAL A 1 231 ? -2.585 11.887 0.734 1.00 83.44 231 VAL A C 1
ATOM 1700 O O . VAL A 1 231 ? -2.937 13.064 0.665 1.00 83.44 231 VAL A O 1
ATOM 1703 N N . PHE A 1 232 ? -2.190 11.342 1.883 1.00 81.88 232 PHE A N 1
ATOM 1704 C CA . PHE A 1 232 ? -2.010 12.119 3.105 1.00 81.88 232 PHE A CA 1
ATOM 1705 C C . PHE A 1 232 ? -0.651 12.835 3.081 1.00 81.88 232 PHE A C 1
ATOM 1707 O O . PHE A 1 232 ? 0.388 12.191 2.996 1.00 81.88 232 PHE A O 1
ATOM 1714 N N . GLU A 1 233 ? -0.651 14.168 3.167 1.00 76.69 233 GLU A N 1
ATOM 1715 C CA . GLU A 1 233 ? 0.572 14.993 3.082 1.00 76.69 233 GLU A CA 1
ATOM 1716 C C . GLU A 1 233 ? 1.098 15.478 4.448 1.00 76.69 233 GLU A C 1
ATOM 1718 O O . GLU A 1 233 ? 2.181 16.054 4.518 1.00 76.69 233 GLU A O 1
ATOM 1723 N N . GLY A 1 234 ? 0.350 15.255 5.534 1.00 67.62 234 GLY A N 1
ATOM 1724 C CA . GLY A 1 234 ? 0.687 15.744 6.877 1.00 67.62 234 GLY A CA 1
ATOM 1725 C C . GLY A 1 234 ? 1.645 14.849 7.673 1.00 67.62 234 GLY A C 1
ATOM 1726 O O . GLY A 1 234 ? 2.087 13.800 7.187 1.00 67.62 234 GLY A O 1
ATOM 1727 N N . ASP A 1 235 ? 1.905 15.278 8.914 1.00 48.03 235 ASP A N 1
ATOM 1728 C CA . ASP A 1 235 ? 2.717 14.587 9.933 1.00 48.03 235 ASP A CA 1
ATOM 1729 C C . ASP A 1 235 ? 1.894 13.636 10.844 1.00 48.03 235 ASP A C 1
ATOM 1731 O O . ASP A 1 235 ? 0.682 13.870 11.111 1.00 48.03 235 ASP A O 1
#

Foldseek 3Di:
DDDDDDDPPPDPPPPPPFDWDQAPFPPKPWDKPKDWDPDDDPQKTKIKIWTWTWQGKFKQQPVDNPDPAQAQRIKIKGPKIWTWTKMKTWCVPNPDDPFKIKIKIWTDWIKMKTKMFGAPSVDNRIGTDDIWIKMKIWTFMKIFMWTNVDVLIFTLEMDTDTPDIDMPRQVVCVVVPDNCVVSVRVRVRVSVRLSVRLVVSQVVCVVVPHDNPCPPQDDSSSSHHPPRHDYDPDD

Secondary structure (DSSP, 8-state):
--------------------EEPPPP--------EEPSS--TT--EEEEEEEE-PPPEEE-SS-TT--S--TT-EEEEEEEEEEEEEEEETGGG-B-SSEEEEEEEEEEEEEEEEEEEE-SS-TTEEEEEEEEEEEEEEEEEEEEEESSSSS-EEEEEEEEEEEEEEESGGGGGGGSS--HHHHHHHHHHHHHHHHHHHHHHHHHHHTT--S--TTTBGGGSSBBTTT-EE----

pLDDT: mean 70.84, std 17.57, range [28.31, 92.88]

Sequence (235 aa):
MKKWTQSITAGVAVLVVAGCVSTPTPDGGVSTGCVFATNQTSNDLRMDCTVTGAPANVLVDPINSANRSCALTSFSLYDQTLTAPVTFIWGENGVDDIGRVRIGVIVDTSNHTASFAKSTGFSCESIIVPVFNLSTSFSGRHVAFIDKEQTPKCVFRSRYTGATFTQTGAESLTGVGGDLSFATQAATEDAIARQLDLEAARVVNRLLGFGSSLDDAFEGRSGRCSGDYQVFEGD

Radius of gyration: 21.91 Å; chains: 1; bounding box: 65×32×86 Å